Protein AF-A0A7R9W970-F1 (afdb_monomer)

pLDDT: mean 90.14, std 9.26, range [44.22, 98.38]

Nearest PDB structures (foldseek):
  8qfi-assembly1_A  TM=7.414E-01  e=1.682E-05  Oscillatoria acuminata PCC 6304
  5m27-assembly1_A  TM=8.465E-01  e=8.259E-04  Beggiatoa sp. PS
  5mbj-assembly1_B  TM=7.860E-01  e=1.062E-03  Beggiatoa sp. PS
  5mbd-assembly1_B  TM=7.296E-01  e=7.284E-04  Beggiatoa sp. PS
  5mbc-assembly1_A  TM=7.236E-01  e=9.364E-04  Beggiatoa sp. PS

Foldseek 3Di:
DPFDQCLPDPCLQVVLQLVVVVVLVVQLVCLQDPVQQCVQVDPVQCVVVHGDHDGAAWFDFDDDWDWDWDDDPVDTDTDTDDPRVVRSVVQRVVCVVVVHRYKYKPRSLSRHDPLVNVQKDFDDWDDDPPDPDIITMIHRQFDSVPFPSNVQDDDPVVVVVCSVVDDSCCCPPPPSNCSRCVVPDPVD

Organism: NCBI:txid2749911

InterPro domains:
  IPR001054 Adenylyl cyclase class-3/4/guanylyl cyclase [PF00211] (53-140)
  IPR029787 Nucleotide cyclase [G3DSA:3.30.70.1230] (23-149)
  IPR029787 Nucleotide cyclase [SSF55073] (52-141)

Radius of gyration: 18.58 Å; Cα contacts (8 Å, |Δi|>4): 251; chains: 1; bounding box: 45×42×52 Å

Sequence (188 aa):
KHDLSLAALPGISAFADRALIGILKTYAGIYRDQKLLRWKDDFRLGAGVGAFSVDMIFGMDAGWAVEGAVGSEYKIDATYLSPHVNMASRMMSASKQYGVNILLSQAVEELLSDPARSKLRHLDTVTVKGSSVKQRIFTYDARHKGVDFFLFERSDAQADLDSERYTPSIWNVDMDLKAMRQHVTEEF

Structure (mmCIF, N/CA/C/O backbone):
data_AF-A0A7R9W970-F1
#
_entry.id   AF-A0A7R9W970-F1
#
loop_
_atom_site.group_PDB
_atom_site.id
_atom_site.type_symbol
_atom_site.label_atom_id
_atom_site.label_alt_id
_atom_site.label_comp_id
_atom_site.label_asym_id
_atom_site.label_entity_id
_atom_site.label_seq_id
_atom_site.pdbx_PDB_ins_code
_atom_site.Cartn_x
_atom_site.Cartn_y
_atom_site.Cartn_z
_atom_site.occupancy
_atom_site.B_iso_or_equiv
_atom_site.auth_seq_id
_atom_site.auth_comp_id
_atom_site.auth_asym_id
_atom_site.auth_atom_id
_atom_site.pdbx_PDB_model_num
ATOM 1 N N . LYS A 1 1 ? -21.744 0.798 23.996 1.00 44.22 1 LYS A N 1
ATOM 2 C CA . LYS A 1 1 ? -20.463 0.920 23.261 1.00 44.22 1 LYS A CA 1
ATOM 3 C C . LYS A 1 1 ? -20.754 1.780 22.045 1.00 44.22 1 LYS A C 1
ATOM 5 O O . LYS A 1 1 ? -21.493 1.322 21.189 1.00 44.22 1 LYS A O 1
ATOM 10 N N . HIS A 1 2 ? -20.338 3.044 22.043 1.00 47.03 2 HIS A N 1
ATOM 11 C CA . HIS A 1 2 ? -20.472 3.884 20.856 1.00 47.03 2 HIS A CA 1
ATOM 12 C C . HIS A 1 2 ? -19.385 3.449 19.875 1.00 47.03 2 HIS A C 1
ATOM 14 O O . HIS A 1 2 ? -18.209 3.673 20.150 1.00 47.03 2 HIS A O 1
ATOM 20 N N . ASP A 1 3 ? -19.769 2.754 18.803 1.00 63.53 3 ASP A N 1
ATOM 21 C CA . ASP A 1 3 ? -18.868 2.511 17.677 1.00 63.53 3 ASP A CA 1
ATOM 22 C C . ASP A 1 3 ? -18.580 3.865 17.030 1.00 63.53 3 ASP A C 1
ATOM 24 O O . ASP A 1 3 ? -19.451 4.483 16.415 1.00 63.53 3 ASP A O 1
ATOM 28 N N . LEU A 1 4 ? -17.367 4.368 17.247 1.00 71.69 4 LEU A N 1
ATOM 29 C CA . LEU A 1 4 ? -16.884 5.557 16.569 1.00 71.69 4 LEU A CA 1
ATOM 30 C C . LEU A 1 4 ? -16.643 5.172 15.107 1.00 71.69 4 LEU A C 1
ATOM 32 O O . LEU A 1 4 ? -15.771 4.353 14.816 1.00 71.69 4 LEU A O 1
ATOM 36 N N . SER A 1 5 ? -17.424 5.739 14.189 1.00 85.06 5 SER A N 1
ATOM 37 C CA . SER A 1 5 ? -17.172 5.553 12.761 1.00 85.06 5 SER A CA 1
ATOM 38 C C . SER A 1 5 ? -15.862 6.244 12.393 1.00 85.06 5 SER A C 1
ATOM 40 O O . SER A 1 5 ? -15.748 7.463 12.527 1.00 85.06 5 SER A O 1
ATOM 42 N N . LEU A 1 6 ? -14.880 5.478 11.912 1.00 85.88 6 LEU A N 1
ATOM 43 C CA . LEU A 1 6 ? -13.604 6.025 11.443 1.00 85.88 6 LEU A CA 1
ATOM 44 C C . LEU A 1 6 ? -13.801 7.043 10.313 1.00 85.88 6 LEU A C 1
ATOM 46 O O . LEU A 1 6 ? -13.075 8.029 10.252 1.00 85.88 6 LEU A O 1
ATOM 50 N N . ALA A 1 7 ? -14.829 6.859 9.479 1.00 86.88 7 ALA A N 1
ATOM 51 C CA . ALA A 1 7 ? -15.166 7.779 8.394 1.00 86.88 7 ALA A CA 1
ATOM 52 C C . ALA A 1 7 ? -15.582 9.181 8.888 1.00 86.88 7 ALA A C 1
ATOM 54 O O . ALA A 1 7 ? -15.545 10.137 8.120 1.00 86.88 7 ALA A O 1
ATOM 55 N N . ALA A 1 8 ? -15.962 9.325 10.163 1.00 87.75 8 ALA A N 1
ATOM 56 C CA . ALA A 1 8 ? -16.307 10.618 10.753 1.00 87.75 8 ALA A CA 1
ATOM 57 C C . ALA A 1 8 ? -15.076 11.438 11.1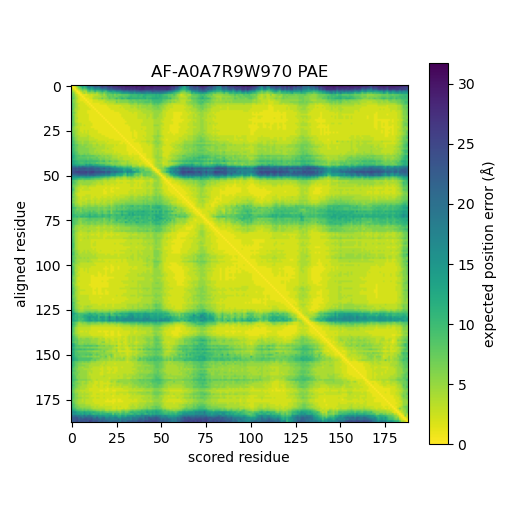85 1.00 87.75 8 ALA A C 1
ATOM 59 O O . ALA A 1 8 ? -15.220 12.606 11.549 1.00 87.75 8 ALA A O 1
ATOM 60 N N . LEU A 1 9 ? -13.875 10.849 11.176 1.00 90.00 9 LEU A N 1
ATOM 61 C CA . LEU A 1 9 ? -12.653 11.540 11.574 1.00 90.00 9 LEU A CA 1
ATOM 62 C C . LEU A 1 9 ? -12.244 12.572 10.502 1.00 90.00 9 LEU A C 1
ATOM 64 O O . LEU A 1 9 ? -12.069 12.211 9.335 1.00 90.00 9 LEU A O 1
ATOM 68 N N . PRO A 1 10 ? -12.050 13.855 10.863 1.00 92.00 10 PRO A N 1
ATOM 69 C CA . PRO A 1 10 ? -11.622 14.873 9.909 1.00 92.00 10 PRO A CA 1
ATOM 70 C C . PRO A 1 10 ? -10.297 14.503 9.233 1.00 92.00 10 PRO A C 1
ATOM 72 O O . PRO A 1 10 ? -9.319 14.178 9.900 1.00 92.00 10 PRO A O 1
ATOM 75 N N . GLY A 1 11 ? -10.261 14.569 7.901 1.00 92.62 11 GLY A N 1
ATOM 76 C CA . GLY A 1 11 ? -9.055 14.284 7.116 1.00 92.62 11 GLY A CA 1
ATOM 77 C C . GLY A 1 11 ? -8.709 12.799 6.958 1.00 92.62 11 GLY A C 1
ATOM 78 O O . GLY A 1 11 ? -7.671 12.494 6.371 1.00 92.62 11 GLY A O 1
ATOM 79 N N . ILE A 1 12 ? -9.563 11.875 7.420 1.00 94.69 12 ILE A N 1
ATOM 80 C CA . ILE A 1 12 ? -9.288 10.432 7.347 1.00 94.69 12 ILE A CA 1
ATOM 81 C C . ILE A 1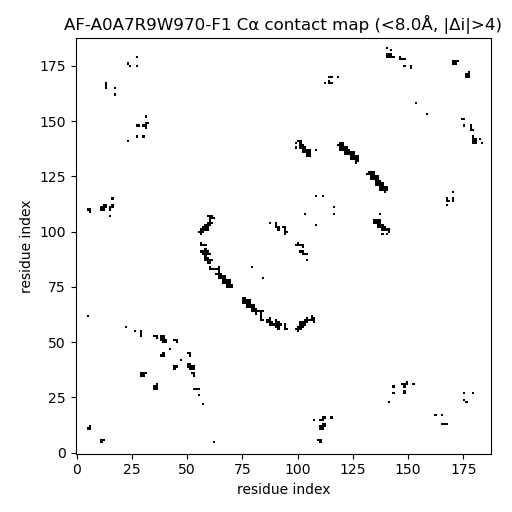 12 ? -9.096 9.928 5.918 1.00 94.69 12 ILE A C 1
ATOM 83 O O . ILE A 1 12 ? -8.225 9.098 5.684 1.00 94.69 12 ILE A O 1
ATOM 87 N N . SER A 1 13 ? -9.832 10.482 4.952 1.00 95.25 13 SER A N 1
ATOM 88 C CA . SER A 1 13 ? -9.690 10.102 3.547 1.00 95.25 13 SER A CA 1
ATOM 89 C C . SER A 1 13 ? -8.366 10.538 2.950 1.00 95.25 13 SER A C 1
ATOM 91 O O . SER A 1 13 ? -7.691 9.737 2.314 1.00 95.25 13 SER A O 1
ATOM 93 N N . ALA A 1 14 ? -7.916 11.758 3.244 1.00 95.00 14 ALA A N 1
ATOM 94 C CA . ALA A 1 14 ? -6.586 12.203 2.846 1.00 95.00 14 ALA A CA 1
ATOM 95 C C . ALA A 1 14 ? -5.483 11.340 3.486 1.00 95.00 14 ALA A C 1
ATOM 97 O O . ALA A 1 14 ? -4.488 11.034 2.834 1.00 95.00 14 ALA A O 1
ATOM 98 N N . PHE A 1 15 ? -5.660 10.921 4.742 1.00 95.44 15 PHE A N 1
ATOM 99 C CA . PHE A 1 15 ? -4.726 10.019 5.417 1.00 95.44 15 PHE A CA 1
ATOM 100 C C . PHE A 1 15 ? -4.701 8.621 4.777 1.00 95.44 15 PHE A C 1
ATOM 102 O O . PHE A 1 15 ? -3.624 8.116 4.457 1.00 95.44 15 PHE A O 1
ATOM 109 N N . ALA A 1 16 ? -5.870 8.020 4.539 1.00 96.69 16 ALA A N 1
ATOM 110 C CA . ALA A 1 16 ? -6.000 6.710 3.904 1.00 96.69 16 ALA A CA 1
ATOM 111 C C . ALA A 1 16 ? -5.431 6.712 2.476 1.00 96.69 16 ALA A C 1
ATOM 113 O O . ALA A 1 16 ? -4.689 5.801 2.104 1.00 96.69 16 ALA A O 1
ATOM 114 N N . ASP A 1 17 ? -5.704 7.768 1.706 1.00 97.12 17 ASP A N 1
ATOM 115 C CA . ASP A 1 17 ? -5.171 7.931 0.356 1.00 97.12 17 ASP A CA 1
ATOM 116 C C . ASP A 1 17 ? -3.642 8.001 0.371 1.00 97.12 17 ASP A C 1
ATOM 118 O O . ASP A 1 17 ? -2.991 7.288 -0.389 1.00 97.12 17 ASP A O 1
ATOM 122 N N . ARG A 1 18 ? -3.051 8.814 1.260 1.00 96.19 18 ARG A N 1
ATOM 123 C CA . ARG A 1 18 ? -1.589 8.908 1.413 1.00 96.19 18 ARG A CA 1
ATOM 124 C C . ARG A 1 18 ? -0.973 7.570 1.814 1.00 96.19 18 ARG A C 1
ATOM 126 O O . ARG A 1 18 ? 0.081 7.223 1.288 1.00 96.19 18 ARG A O 1
ATOM 133 N N . ALA A 1 19 ? -1.624 6.805 2.692 1.00 96.81 19 ALA A N 1
ATOM 134 C CA . ALA A 1 19 ? -1.153 5.479 3.089 1.00 96.81 19 ALA A CA 1
ATOM 135 C C . ALA A 1 19 ? -1.123 4.501 1.900 1.00 96.81 19 ALA A C 1
ATOM 137 O O . ALA A 1 19 ? -0.112 3.830 1.675 1.00 96.81 19 ALA A O 1
ATOM 138 N N . LEU A 1 20 ? -2.192 4.461 1.096 1.00 97.69 20 LEU A N 1
ATOM 139 C CA . LEU A 1 20 ? -2.238 3.631 -0.109 1.00 97.69 20 LEU A CA 1
ATOM 140 C C . LEU A 1 20 ? -1.237 4.113 -1.171 1.00 97.69 20 LEU A C 1
ATOM 142 O O . LEU A 1 20 ? -0.530 3.300 -1.762 1.00 97.69 20 LEU A O 1
ATOM 146 N N . ILE A 1 21 ? -1.120 5.424 -1.388 1.00 96.81 21 ILE A N 1
ATOM 147 C CA . ILE A 1 21 ? -0.125 6.000 -2.303 1.00 96.81 21 ILE A CA 1
ATOM 148 C C . ILE A 1 21 ? 1.288 5.640 -1.852 1.00 96.81 21 ILE A C 1
ATOM 150 O O . ILE A 1 21 ? 2.097 5.268 -2.694 1.00 96.81 21 ILE A O 1
ATOM 154 N N . GLY A 1 22 ? 1.584 5.683 -0.552 1.00 96.00 22 GLY A N 1
ATOM 155 C CA . GLY A 1 22 ? 2.865 5.242 -0.003 1.00 96.00 22 GLY A CA 1
ATOM 156 C C . GLY A 1 22 ? 3.204 3.817 -0.439 1.00 96.00 22 GLY A C 1
ATOM 157 O O . GLY A 1 22 ? 4.259 3.597 -1.026 1.00 96.00 22 GLY A O 1
ATOM 158 N N . ILE A 1 23 ? 2.266 2.879 -0.273 1.00 97.06 23 ILE A N 1
ATOM 159 C CA . ILE A 1 23 ? 2.416 1.488 -0.734 1.00 97.06 23 ILE A CA 1
ATOM 160 C C . ILE A 1 23 ? 2.640 1.408 -2.250 1.00 97.06 23 ILE A C 1
ATOM 162 O O . ILE A 1 23 ? 3.541 0.704 -2.704 1.00 97.06 23 ILE A O 1
ATOM 166 N N . LEU A 1 24 ? 1.863 2.149 -3.041 1.00 96.50 24 LEU A N 1
ATOM 167 C CA . LEU A 1 24 ? 1.988 2.168 -4.502 1.00 96.50 24 LEU A CA 1
ATOM 168 C C . LEU A 1 24 ? 3.339 2.733 -4.960 1.00 96.50 24 LEU A C 1
ATOM 170 O O . LEU A 1 24 ? 3.947 2.230 -5.905 1.00 96.50 24 LEU A O 1
ATOM 174 N N . LYS A 1 25 ? 3.845 3.751 -4.263 1.00 95.31 25 LYS A N 1
ATOM 175 C CA . LYS A 1 25 ? 5.166 4.331 -4.511 1.00 95.31 25 LYS A CA 1
ATOM 176 C C . LYS A 1 25 ? 6.290 3.404 -4.071 1.00 95.31 25 LYS A C 1
ATOM 178 O O . LYS A 1 25 ? 7.282 3.313 -4.787 1.00 95.31 25 LYS A O 1
ATOM 183 N N . THR A 1 26 ? 6.132 2.672 -2.968 1.00 95.38 26 THR A N 1
ATOM 184 C CA . THR A 1 26 ? 7.067 1.607 -2.580 1.00 95.38 26 THR A CA 1
ATOM 185 C C . THR A 1 26 ? 7.102 0.505 -3.635 1.00 95.38 26 THR A C 1
ATOM 187 O O . THR A 1 26 ? 8.189 0.109 -4.047 1.00 95.38 26 THR A O 1
ATOM 190 N N . TYR A 1 27 ? 5.942 0.062 -4.130 1.00 95.81 27 TYR A N 1
ATOM 191 C CA . TYR A 1 27 ? 5.864 -0.916 -5.215 1.00 95.81 27 TYR A CA 1
ATOM 192 C C . TYR A 1 27 ? 6.623 -0.435 -6.459 1.00 95.81 27 TYR A C 1
ATOM 194 O O . TYR A 1 27 ? 7.513 -1.134 -6.936 1.00 95.81 27 TYR A O 1
ATOM 202 N N . ALA A 1 28 ? 6.356 0.787 -6.935 1.00 95.19 28 ALA A N 1
ATOM 203 C CA . ALA A 1 28 ? 7.098 1.375 -8.053 1.00 95.19 28 ALA A CA 1
ATOM 204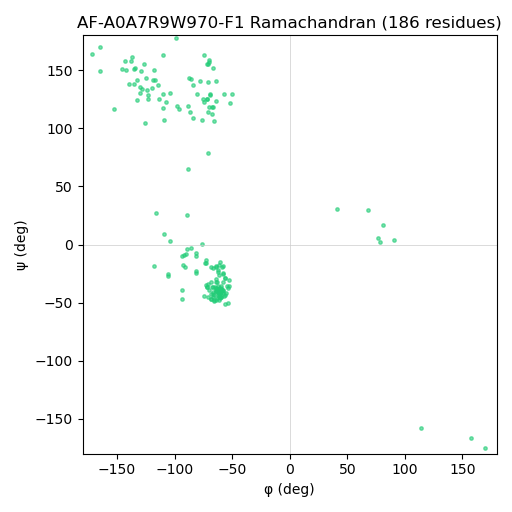 C C . ALA A 1 28 ? 8.610 1.483 -7.762 1.00 95.19 28 ALA A C 1
ATOM 206 O O . ALA A 1 28 ? 9.431 1.209 -8.635 1.00 95.19 28 ALA A O 1
ATOM 207 N N . GLY A 1 29 ? 8.983 1.831 -6.526 1.00 94.38 29 GLY A N 1
ATOM 208 C CA . GLY A 1 29 ? 10.370 1.959 -6.078 1.00 94.38 29 GLY A CA 1
ATOM 209 C C . GLY A 1 29 ? 11.176 0.664 -6.196 1.00 94.38 29 GLY A C 1
ATOM 210 O O . GLY A 1 29 ? 12.299 0.697 -6.693 1.00 94.38 29 GLY A O 1
ATOM 211 N N . ILE A 1 30 ? 10.591 -0.485 -5.839 1.00 93.69 30 ILE A N 1
ATOM 212 C CA . ILE A 1 30 ? 11.252 -1.803 -5.959 1.00 93.69 30 ILE A CA 1
ATOM 213 C C . ILE A 1 30 ? 11.641 -2.099 -7.410 1.00 93.69 30 ILE A C 1
ATOM 215 O O . ILE A 1 30 ? 12.714 -2.640 -7.670 1.00 93.69 30 ILE A O 1
ATOM 219 N N . TYR A 1 31 ? 10.780 -1.718 -8.355 1.00 93.00 31 TYR A N 1
ATOM 220 C CA . TYR A 1 31 ? 10.998 -1.921 -9.788 1.00 93.00 31 TYR A CA 1
ATOM 221 C C . TYR A 1 31 ? 11.753 -0.773 -10.470 1.00 93.00 31 TYR A C 1
ATOM 223 O O . TYR A 1 31 ? 12.068 -0.870 -11.655 1.00 93.00 31 TYR A O 1
ATOM 231 N N . ARG A 1 32 ? 12.055 0.302 -9.737 1.00 93.19 32 ARG A N 1
ATOM 232 C CA . ARG A 1 32 ? 12.910 1.409 -10.178 1.00 93.19 32 ARG A CA 1
ATOM 233 C C . ARG A 1 32 ? 14.364 1.200 -9.759 1.00 93.19 32 ARG A C 1
ATOM 235 O O . ARG A 1 32 ? 15.271 1.525 -10.524 1.00 93.19 32 ARG A O 1
ATOM 242 N N . ASP A 1 33 ? 14.584 0.676 -8.555 1.00 92.38 33 ASP A N 1
ATOM 243 C CA . ASP A 1 33 ? 15.905 0.577 -7.940 1.00 92.38 33 ASP A CA 1
ATOM 244 C C . ASP A 1 33 ? 16.815 -0.418 -8.683 1.00 92.38 33 ASP A C 1
ATOM 246 O O . ASP A 1 33 ? 16.633 -1.638 -8.662 1.00 92.38 33 ASP A O 1
ATOM 250 N N . GLN A 1 34 ? 17.859 0.114 -9.321 1.00 90.44 34 GLN A N 1
ATOM 251 C CA . GLN A 1 34 ? 18.813 -0.673 -10.103 1.00 90.44 34 GLN A CA 1
ATOM 252 C C . GLN A 1 34 ? 19.604 -1.679 -9.261 1.00 90.44 34 GLN A C 1
ATOM 254 O O . GLN A 1 34 ? 20.012 -2.722 -9.771 1.00 90.44 34 GLN A O 1
ATOM 259 N N . LYS A 1 35 ? 19.848 -1.391 -7.981 1.00 91.06 35 LYS A N 1
ATOM 260 C CA . LYS A 1 35 ? 20.561 -2.299 -7.084 1.00 91.06 35 LYS A CA 1
ATOM 261 C C . LYS A 1 35 ? 19.686 -3.503 -6.749 1.00 91.06 35 LYS A C 1
ATOM 263 O O . LYS A 1 35 ? 20.185 -4.622 -6.845 1.00 91.06 35 LYS A O 1
ATOM 268 N N . LEU A 1 36 ? 18.406 -3.288 -6.432 1.00 91.56 36 LEU A N 1
ATOM 269 C CA . LEU A 1 36 ? 17.441 -4.374 -6.218 1.00 91.56 36 LEU A CA 1
ATOM 270 C C . LEU A 1 36 ? 17.253 -5.208 -7.486 1.00 91.56 36 LEU A C 1
ATOM 272 O O . LEU A 1 36 ? 17.291 -6.436 -7.430 1.00 91.56 36 LEU A O 1
ATOM 276 N N . LEU A 1 37 ? 17.130 -4.561 -8.647 1.00 89.06 37 LEU A N 1
ATOM 277 C CA . LEU A 1 37 ? 16.970 -5.266 -9.919 1.00 89.06 37 LEU A CA 1
ATOM 278 C C . LEU A 1 37 ? 18.186 -6.128 -10.285 1.00 89.06 37 LEU A C 1
ATOM 280 O O . LEU A 1 37 ? 18.008 -7.183 -10.889 1.00 89.06 37 LEU A O 1
ATOM 284 N N . ARG A 1 38 ? 19.404 -5.718 -9.905 1.00 89.75 38 ARG A N 1
ATOM 285 C CA . ARG A 1 38 ? 20.644 -6.487 -10.123 1.00 89.75 38 ARG A CA 1
ATOM 286 C C . ARG A 1 38 ? 20.782 -7.701 -9.210 1.00 89.75 38 ARG A C 1
ATOM 288 O O . ARG A 1 38 ? 21.583 -8.580 -9.505 1.00 89.75 38 ARG A O 1
ATOM 295 N N . TRP A 1 39 ? 20.013 -7.800 -8.124 1.00 89.88 39 TRP A N 1
ATOM 296 C CA . TRP A 1 39 ? 20.060 -8.979 -7.247 1.00 89.88 39 TRP A CA 1
ATOM 297 C C . TRP A 1 39 ? 19.640 -10.264 -7.956 1.00 89.88 39 TRP A C 1
ATOM 299 O O . TRP A 1 39 ? 20.081 -11.341 -7.569 1.00 89.88 39 TRP A O 1
ATOM 309 N N . LYS A 1 40 ? 18.852 -10.164 -9.031 1.00 87.19 40 LYS A N 1
ATOM 310 C CA . LYS A 1 40 ? 18.519 -11.320 -9.873 1.00 87.19 40 LYS A CA 1
ATOM 311 C C . LYS A 1 40 ? 19.740 -11.972 -10.528 1.00 87.19 40 LYS A C 1
ATOM 313 O O . LYS A 1 40 ? 19.689 -13.156 -10.847 1.00 87.19 40 LYS A O 1
ATOM 318 N N . ASP A 1 41 ? 20.807 -11.195 -10.727 1.00 86.62 41 ASP A N 1
ATOM 319 C CA . ASP A 1 41 ? 22.041 -11.622 -11.385 1.00 86.62 41 ASP A CA 1
ATOM 320 C C . ASP A 1 41 ? 23.059 -12.191 -10.371 1.00 86.62 41 ASP A C 1
ATOM 322 O O . ASP A 1 41 ? 24.086 -12.748 -10.765 1.00 86.62 41 ASP A O 1
ATOM 326 N N . ASP A 1 42 ? 22.793 -12.082 -9.060 1.00 87.62 42 ASP A N 1
ATOM 327 C CA . ASP A 1 42 ? 23.652 -12.644 -8.015 1.00 87.62 42 ASP A CA 1
ATOM 328 C C . ASP A 1 42 ? 23.335 -14.130 -7.777 1.00 87.62 42 ASP A C 1
ATOM 330 O O . ASP A 1 42 ? 22.320 -14.504 -7.180 1.00 87.62 42 ASP A O 1
ATOM 334 N N . PHE A 1 43 ? 24.259 -14.998 -8.196 1.00 85.31 43 PHE A N 1
ATOM 335 C CA . PHE A 1 43 ? 24.137 -16.451 -8.051 1.00 85.31 43 PHE A CA 1
ATOM 336 C C . PHE A 1 43 ? 23.972 -16.917 -6.594 1.00 85.31 43 PHE A C 1
ATOM 338 O O . PHE A 1 43 ? 23.414 -17.991 -6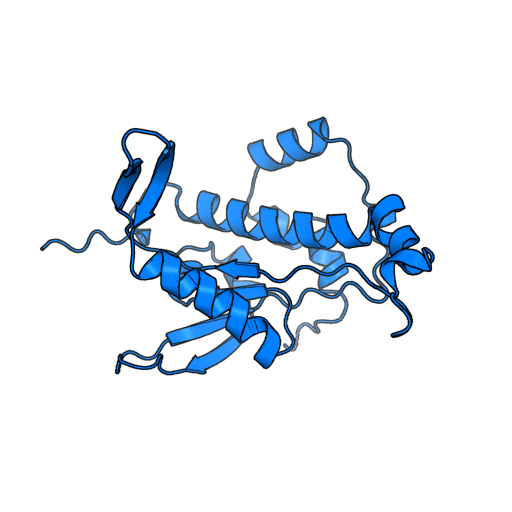.357 1.00 85.31 43 PHE A O 1
ATOM 345 N N . ARG A 1 44 ? 24.442 -16.135 -5.610 1.00 86.81 44 ARG A N 1
ATOM 346 C CA . ARG A 1 44 ? 24.331 -16.472 -4.182 1.00 86.81 44 ARG A CA 1
ATOM 347 C C . ARG A 1 44 ? 22.883 -16.422 -3.706 1.00 86.81 44 ARG A C 1
ATOM 349 O O . ARG A 1 44 ? 22.509 -17.203 -2.837 1.00 86.81 44 ARG A O 1
ATOM 356 N N . LEU A 1 45 ? 22.075 -15.535 -4.287 1.00 85.62 45 LEU A N 1
ATOM 357 C CA . LEU A 1 45 ? 20.658 -15.370 -3.949 1.00 85.62 45 LEU A CA 1
ATOM 358 C C . LEU A 1 45 ? 19.772 -16.409 -4.642 1.00 85.62 45 LEU A C 1
ATOM 360 O O . LEU A 1 45 ? 18.712 -16.757 -4.130 1.00 85.62 45 LEU A O 1
ATOM 364 N N . GLY A 1 46 ? 20.227 -16.947 -5.774 1.00 75.69 46 GLY A N 1
ATOM 365 C CA . GLY A 1 46 ? 19.518 -17.997 -6.502 1.00 75.69 46 GLY A CA 1
ATOM 366 C C . GLY A 1 46 ? 19.565 -19.374 -5.834 1.00 75.69 46 GLY A C 1
ATOM 367 O O . GLY A 1 46 ? 18.788 -20.233 -6.230 1.00 75.69 46 GLY A O 1
ATOM 368 N N . ALA A 1 47 ? 20.464 -19.614 -4.866 1.00 68.44 47 ALA A N 1
ATOM 369 C CA . ALA A 1 47 ? 20.589 -20.849 -4.068 1.00 68.44 47 ALA A CA 1
ATOM 370 C C . ALA A 1 47 ? 20.404 -22.184 -4.844 1.00 68.44 47 ALA A C 1
ATOM 372 O O . ALA A 1 47 ? 19.917 -23.169 -4.293 1.00 68.44 47 ALA A O 1
ATOM 373 N N . GLY A 1 48 ? 20.766 -22.228 -6.133 1.00 68.00 48 GLY A N 1
ATOM 374 C CA . GLY A 1 48 ? 20.584 -23.396 -7.008 1.00 68.00 48 GLY A CA 1
ATOM 375 C C . GLY A 1 48 ? 19.166 -23.630 -7.562 1.00 68.00 48 GLY A C 1
ATOM 376 O O . GLY A 1 48 ? 18.973 -24.603 -8.283 1.00 68.00 48 GLY A O 1
ATOM 377 N N . VAL A 1 49 ? 18.188 -22.762 -7.276 1.00 65.88 49 VAL A N 1
ATOM 378 C CA . VAL A 1 49 ? 16.771 -22.882 -7.695 1.00 65.88 49 VAL A CA 1
ATOM 379 C C . VAL A 1 49 ? 16.362 -21.964 -8.857 1.00 65.88 49 VAL A C 1
ATOM 381 O O . VAL A 1 49 ? 15.214 -22.007 -9.296 1.00 65.88 49 VAL A O 1
ATOM 384 N N . GLY A 1 50 ? 17.296 -21.194 -9.421 1.00 66.38 50 GLY A N 1
ATOM 385 C CA . GLY A 1 50 ? 17.089 -20.413 -10.647 1.00 66.38 50 GLY A CA 1
ATOM 386 C C . GLY A 1 50 ? 17.146 -18.900 -10.436 1.00 66.38 50 GLY A C 1
ATOM 387 O O . GLY A 1 50 ? 17.766 -18.420 -9.489 1.00 66.38 50 GLY A O 1
ATOM 388 N N . ALA A 1 51 ? 16.541 -18.150 -11.363 1.00 70.94 51 ALA A N 1
ATOM 389 C CA . ALA A 1 51 ? 16.535 -16.689 -11.335 1.00 70.94 51 ALA A CA 1
ATOM 390 C C . ALA A 1 51 ? 15.785 -16.168 -10.097 1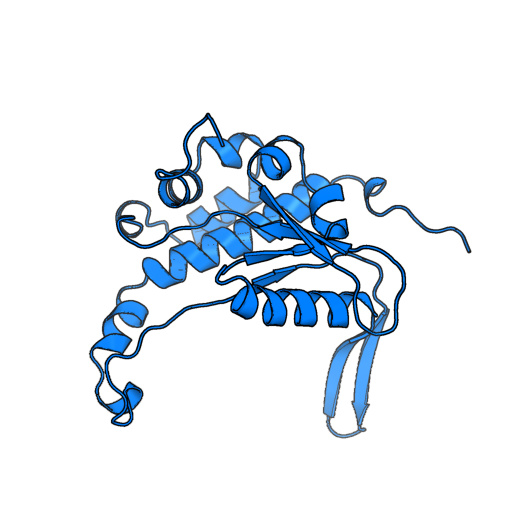.00 70.94 51 ALA A C 1
ATOM 392 O O . ALA A 1 51 ? 14.617 -16.493 -9.886 1.00 70.94 51 ALA A O 1
ATOM 393 N N . PHE A 1 52 ? 16.464 -15.352 -9.292 1.00 82.50 52 PHE A N 1
ATOM 394 C CA . PHE A 1 52 ? 15.888 -14.677 -8.132 1.00 82.50 52 PHE A CA 1
ATOM 395 C C . PHE A 1 52 ? 15.229 -13.365 -8.570 1.00 82.50 52 PHE A C 1
ATOM 397 O O . PHE A 1 52 ? 15.750 -12.666 -9.429 1.00 82.50 52 PHE A O 1
ATOM 404 N N . SER A 1 53 ? 14.098 -12.988 -7.986 1.00 85.50 53 SER A N 1
ATOM 405 C CA . SER A 1 53 ? 13.519 -11.658 -8.191 1.00 85.50 53 SER A CA 1
ATOM 406 C C . SER A 1 53 ? 12.964 -11.132 -6.883 1.00 85.50 53 SER A C 1
ATOM 408 O O . SER A 1 53 ? 12.306 -11.869 -6.150 1.00 85.50 53 SER A O 1
ATOM 410 N N . VAL A 1 54 ? 13.205 -9.853 -6.616 1.00 89.69 54 VAL A N 1
ATOM 411 C CA . VAL A 1 54 ? 12.608 -9.158 -5.478 1.00 89.69 54 VAL A CA 1
ATOM 412 C C . VAL A 1 54 ? 11.196 -8.740 -5.856 1.00 89.69 54 VAL A C 1
ATOM 414 O O . VAL A 1 54 ? 10.992 -8.123 -6.898 1.00 89.69 54 VAL A O 1
ATOM 417 N N . ASP A 1 55 ? 10.241 -9.065 -4.996 1.00 90.50 55 ASP A N 1
ATOM 418 C CA . ASP A 1 55 ? 8.872 -8.576 -5.088 1.00 90.50 55 ASP A CA 1
ATOM 419 C C . ASP A 1 55 ? 8.333 -8.319 -3.677 1.00 90.50 55 ASP A C 1
ATOM 421 O O . ASP A 1 55 ? 8.840 -8.875 -2.695 1.00 90.50 55 ASP A O 1
ATOM 425 N N . MET A 1 56 ? 7.313 -7.473 -3.569 1.00 93.56 56 MET A N 1
ATOM 426 C CA . MET A 1 56 ? 6.631 -7.191 -2.313 1.00 93.56 56 MET A CA 1
ATOM 427 C C . MET A 1 56 ? 5.126 -7.335 -2.450 1.00 93.56 56 MET A C 1
ATOM 429 O O . MET A 1 56 ? 4.519 -7.101 -3.496 1.00 93.56 56 MET A O 1
ATOM 433 N N . ILE A 1 57 ? 4.538 -7.726 -1.329 1.00 95.94 57 ILE A N 1
ATOM 434 C CA . ILE A 1 57 ? 3.124 -7.994 -1.193 1.00 95.94 57 ILE A CA 1
ATOM 435 C C . ILE A 1 57 ? 2.600 -7.195 -0.001 1.00 95.94 57 ILE A C 1
ATOM 437 O O . ILE A 1 57 ? 3.197 -7.202 1.076 1.00 95.94 57 ILE A O 1
ATOM 441 N N . PHE A 1 58 ? 1.464 -6.534 -0.193 1.00 97.56 58 PHE A N 1
ATOM 442 C CA . PHE A 1 58 ? 0.863 -5.608 0.751 1.00 97.56 58 PHE A CA 1
ATOM 443 C C . PHE A 1 58 ? -0.564 -6.035 1.086 1.00 97.56 58 PHE A C 1
ATOM 445 O O . PHE A 1 58 ? -1.378 -6.326 0.208 1.00 97.56 58 PHE A O 1
ATOM 452 N N . GLY A 1 59 ? -0.868 -6.045 2.381 1.00 97.69 59 GLY A N 1
ATOM 453 C CA . GLY A 1 59 ? -2.209 -6.246 2.913 1.00 97.69 59 GLY A CA 1
ATOM 454 C C . GLY A 1 59 ? -2.598 -5.066 3.782 1.00 97.69 59 GLY A C 1
ATOM 455 O O . GLY A 1 59 ? -1.844 -4.705 4.684 1.00 97.69 59 GLY A O 1
ATOM 456 N N . MET A 1 60 ? -3.760 -4.478 3.521 1.00 98.00 60 MET A N 1
ATOM 457 C CA . MET A 1 60 ? -4.257 -3.328 4.270 1.00 98.00 60 MET A CA 1
ATOM 458 C C . MET A 1 60 ? -5.589 -3.651 4.941 1.00 98.00 60 MET A C 1
ATOM 460 O O . MET A 1 60 ? -6.496 -4.198 4.314 1.00 98.00 60 MET A O 1
ATOM 464 N N . ASP A 1 61 ? -5.705 -3.264 6.208 1.00 96.69 61 ASP A N 1
ATOM 465 C CA . ASP A 1 61 ? -6.960 -3.227 6.954 1.00 96.69 61 ASP A CA 1
ATOM 466 C C . ASP A 1 61 ? -7.019 -1.944 7.790 1.00 96.69 61 ASP A C 1
ATOM 468 O O . ASP A 1 61 ? -5.981 -1.346 8.082 1.00 96.69 61 ASP A O 1
ATOM 472 N N . ALA A 1 62 ? -8.224 -1.525 8.170 1.00 95.44 62 ALA A N 1
ATOM 473 C CA . ALA A 1 62 ? -8.440 -0.364 9.019 1.00 95.44 62 ALA A CA 1
ATOM 474 C C . ALA A 1 62 ? -9.424 -0.692 10.141 1.00 95.44 62 ALA A C 1
ATOM 476 O O . ALA A 1 62 ? -10.419 -1.389 9.943 1.00 95.44 62 ALA A O 1
ATOM 477 N N . GLY A 1 63 ? -9.150 -0.155 11.326 1.00 92.88 63 GLY A N 1
ATOM 478 C CA . GLY A 1 63 ? -9.990 -0.339 12.496 1.00 92.88 63 GLY A CA 1
ATOM 479 C C . GLY A 1 63 ? -9.324 0.157 13.769 1.00 92.88 63 GLY A C 1
ATOM 480 O O . GLY A 1 63 ? -8.241 0.741 13.738 1.00 92.88 63 GLY A O 1
ATOM 481 N N . TRP A 1 64 ? -9.977 -0.071 14.906 1.00 91.38 64 TRP A N 1
ATOM 482 C CA . TRP A 1 64 ? -9.414 0.293 16.204 1.00 91.38 64 TRP A CA 1
ATOM 483 C C . TRP A 1 64 ? -8.176 -0.553 16.512 1.00 91.38 64 TRP A C 1
ATOM 485 O O . TRP A 1 64 ? -8.087 -1.710 16.103 1.00 91.38 64 TRP A O 1
ATOM 495 N N . ALA A 1 65 ? -7.251 -0.015 17.296 1.00 92.44 65 ALA A N 1
ATOM 496 C CA . ALA A 1 65 ? -6.187 -0.791 17.914 1.00 92.44 65 ALA A CA 1
ATOM 497 C C . ALA A 1 65 ? -5.857 -0.225 19.291 1.00 92.44 65 ALA A C 1
ATOM 499 O O . ALA A 1 65 ? -6.035 0.967 19.536 1.00 92.44 65 ALA A O 1
ATOM 500 N N . VAL A 1 66 ? -5.400 -1.093 20.192 1.00 92.12 66 VAL A N 1
ATOM 501 C CA . VAL A 1 66 ? -4.805 -0.668 21.459 1.00 92.12 66 VAL A CA 1
ATOM 502 C C . VAL A 1 66 ? -3.298 -0.645 21.268 1.00 92.12 66 VAL A C 1
ATOM 504 O O . VAL A 1 66 ? -2.696 -1.682 20.996 1.00 92.12 66 VAL A O 1
ATOM 507 N N . GLU A 1 67 ? -2.711 0.538 21.387 1.00 94.19 67 GLU A N 1
ATOM 508 C CA . GLU A 1 67 ? -1.265 0.731 21.430 1.00 94.19 67 GLU A CA 1
ATOM 509 C C . GLU A 1 67 ? -0.756 0.527 22.859 1.00 94.19 67 GLU A C 1
ATOM 511 O O . GLU A 1 67 ? -1.372 0.995 23.820 1.00 94.19 67 GLU A O 1
ATOM 516 N N . GLY A 1 68 ? 0.367 -0.166 23.015 1.00 93.12 68 GLY A N 1
ATOM 517 C CA . GLY A 1 68 ? 0.979 -0.344 24.324 1.00 93.12 68 GLY A CA 1
ATOM 518 C C . GLY A 1 68 ? 2.355 -0.989 24.275 1.00 93.12 68 GLY A C 1
ATOM 519 O O . GLY A 1 68 ? 2.750 -1.602 23.285 1.00 93.12 68 GLY A O 1
ATOM 520 N N . ALA A 1 69 ? 3.080 -0.860 25.381 1.00 92.81 69 ALA A N 1
ATOM 521 C CA . ALA A 1 69 ? 4.327 -1.571 25.611 1.00 92.81 69 ALA A CA 1
ATOM 522 C C . ALA A 1 69 ? 4.031 -3.042 25.940 1.00 92.81 69 ALA A C 1
ATOM 524 O O . ALA A 1 69 ? 3.305 -3.333 26.891 1.00 92.81 69 ALA A O 1
ATOM 525 N N . VAL A 1 70 ? 4.592 -3.969 25.165 1.00 92.00 70 VAL A N 1
ATOM 526 C CA . VAL A 1 70 ? 4.443 -5.413 25.381 1.00 92.00 70 VAL A CA 1
ATOM 527 C C . VAL A 1 70 ? 5.813 -6.067 25.365 1.00 92.00 70 VAL A C 1
ATOM 529 O O . VAL A 1 70 ? 6.646 -5.787 24.505 1.00 92.00 70 VAL A O 1
ATOM 532 N N . GLY A 1 71 ? 6.048 -6.960 26.321 1.00 91.31 71 GLY A N 1
ATOM 533 C CA . GLY A 1 71 ? 7.314 -7.663 26.429 1.00 91.31 71 GLY A CA 1
ATOM 534 C C . GLY A 1 71 ? 7.584 -8.185 27.832 1.00 91.31 71 GLY A C 1
ATOM 535 O O . GLY A 1 71 ? 6.688 -8.240 28.674 1.00 91.31 71 GLY A O 1
ATOM 536 N N . SER A 1 72 ? 8.827 -8.592 28.062 1.00 93.25 72 SER A N 1
ATOM 537 C CA . SER A 1 72 ? 9.337 -8.971 29.380 1.00 93.25 72 SER A CA 1
ATOM 538 C C . SER A 1 72 ? 10.121 -7.816 30.002 1.00 93.25 72 SER A C 1
ATOM 540 O O . SER A 1 72 ? 10.354 -6.795 29.361 1.00 93.25 72 SER A O 1
ATOM 542 N N . GLU A 1 73 ? 10.600 -7.999 31.232 1.00 92.25 73 GLU A N 1
ATOM 543 C CA . GLU A 1 73 ? 11.498 -7.038 31.888 1.00 92.25 73 GLU A CA 1
ATOM 544 C C . GLU A 1 73 ? 12.771 -6.747 31.067 1.00 92.25 73 GLU A C 1
ATOM 546 O O . GLU A 1 73 ? 13.305 -5.644 31.114 1.00 92.25 73 GLU A O 1
ATOM 551 N N . TYR A 1 74 ? 13.234 -7.711 30.266 1.00 93.44 74 TYR A N 1
ATOM 552 C CA . TYR A 1 74 ? 14.473 -7.595 29.493 1.00 93.44 74 TYR A CA 1
ATOM 553 C C . TYR A 1 74 ? 14.279 -7.069 28.069 1.00 93.44 74 TYR A C 1
ATOM 555 O O . TYR A 1 74 ? 15.250 -6.669 27.428 1.00 93.44 74 TYR A O 1
ATOM 563 N N . LYS A 1 75 ? 13.053 -7.114 27.538 1.00 90.75 75 LYS A N 1
ATOM 564 C CA . LYS A 1 75 ? 12.758 -6.650 26.181 1.00 90.75 75 LYS A CA 1
ATOM 565 C C . LYS A 1 75 ? 11.314 -6.195 26.087 1.00 90.75 75 LYS A C 1
ATOM 567 O O . LYS A 1 75 ? 10.410 -7.019 26.210 1.00 90.75 75 LYS A O 1
ATOM 572 N N . ILE A 1 76 ? 11.136 -4.907 25.816 1.00 91.69 76 ILE A N 1
ATOM 573 C CA . ILE A 1 76 ? 9.844 -4.238 25.688 1.00 91.69 76 ILE A CA 1
ATOM 574 C C . ILE A 1 76 ? 9.782 -3.593 24.307 1.00 91.69 76 ILE A C 1
ATOM 576 O O . ILE A 1 76 ? 10.651 -2.791 23.970 1.00 91.69 76 ILE A O 1
ATOM 580 N N . ASP A 1 77 ? 8.744 -3.923 23.542 1.00 94.00 77 ASP A N 1
ATOM 581 C CA . ASP A 1 77 ? 8.466 -3.337 22.234 1.00 94.00 77 ASP A CA 1
ATOM 582 C C . ASP A 1 77 ? 7.119 -2.594 22.280 1.00 94.00 77 ASP A C 1
ATOM 584 O O . ASP A 1 77 ? 6.156 -3.049 22.907 1.00 94.00 77 ASP A O 1
ATOM 588 N N . ALA A 1 78 ? 7.034 -1.440 21.614 1.00 93.19 78 ALA A N 1
ATOM 589 C CA . ALA A 1 78 ? 5.751 -0.788 21.366 1.00 93.19 78 ALA A CA 1
ATOM 590 C C . ALA A 1 78 ? 4.987 -1.592 20.306 1.00 93.19 78 ALA A C 1
ATOM 592 O O . ALA A 1 78 ? 5.514 -1.866 19.227 1.00 93.19 78 ALA A O 1
ATOM 593 N N . THR A 1 79 ? 3.758 -1.999 20.616 1.00 92.88 79 THR A N 1
ATOM 594 C CA . THR A 1 79 ? 2.944 -2.837 19.733 1.00 92.88 79 THR A CA 1
ATOM 595 C C . THR A 1 79 ? 1.497 -2.371 19.678 1.00 92.88 79 THR A C 1
ATOM 597 O O . THR A 1 79 ? 1.006 -1.674 20.566 1.00 92.88 79 THR A O 1
ATOM 600 N N . TYR A 1 80 ? 0.804 -2.822 18.636 1.00 92.75 80 TYR A N 1
ATOM 601 C CA . TYR A 1 80 ? -0.621 -2.610 18.433 1.00 92.75 80 TYR A CA 1
ATOM 602 C C . TYR A 1 80 ? -1.349 -3.950 18.528 1.00 92.75 80 TYR A C 1
ATOM 604 O O . TYR A 1 80 ? -1.043 -4.898 17.803 1.00 92.75 80 TYR A O 1
ATOM 612 N N . LEU A 1 81 ? -2.349 -4.029 19.403 1.00 91.94 81 LEU A N 1
ATOM 613 C CA . LEU A 1 81 ? -3.186 -5.212 19.584 1.00 91.94 81 LEU A CA 1
ATOM 614 C C . LEU A 1 81 ? -4.590 -4.938 19.054 1.00 91.94 81 LEU A C 1
ATOM 616 O O . LEU A 1 81 ? -5.303 -4.062 19.547 1.00 91.94 81 LEU A O 1
ATOM 620 N N . SER A 1 82 ? -4.985 -5.696 18.029 1.00 92.75 82 SER A N 1
ATOM 621 C CA . SER A 1 82 ? -6.305 -5.587 17.413 1.00 92.75 82 SER A CA 1
ATOM 622 C C . SER A 1 82 ? -6.644 -6.792 16.529 1.00 92.75 82 SER A C 1
ATOM 624 O O . SER A 1 82 ? -5.754 -7.326 15.858 1.00 92.75 82 SER A O 1
ATOM 626 N N . PRO A 1 83 ? -7.931 -7.177 16.412 1.00 91.25 83 PRO A N 1
ATOM 627 C CA . PRO A 1 83 ? -8.401 -8.021 15.315 1.00 91.25 83 PRO A CA 1
ATOM 628 C C . PRO A 1 83 ? -8.027 -7.474 13.926 1.00 91.25 83 PRO A C 1
ATOM 630 O O . PRO A 1 83 ? -7.779 -8.263 13.017 1.00 91.25 83 PRO A O 1
ATOM 633 N N . HIS A 1 84 ? -7.927 -6.150 13.778 1.00 93.38 84 HIS A N 1
ATOM 634 C CA . HIS A 1 84 ? -7.591 -5.472 12.524 1.00 93.38 84 HIS A CA 1
ATOM 635 C C . HIS A 1 84 ? -6.124 -5.666 12.110 1.00 93.38 84 HIS A C 1
ATOM 637 O O . HIS A 1 84 ? -5.827 -5.875 10.936 1.00 93.38 84 HIS A O 1
ATOM 643 N N . VAL A 1 85 ? -5.198 -5.749 13.076 1.00 93.50 85 VAL A N 1
ATOM 644 C CA . VAL A 1 85 ? -3.788 -6.108 12.807 1.00 93.50 85 VAL A CA 1
ATOM 645 C C . VAL A 1 85 ? -3.698 -7.526 12.233 1.00 93.50 85 VAL A C 1
ATOM 647 O O . VAL A 1 85 ? -2.999 -7.780 11.249 1.00 93.50 85 VAL A O 1
ATOM 650 N N . ASN A 1 86 ? -4.480 -8.455 12.789 1.00 92.50 86 ASN A N 1
ATOM 651 C CA . ASN A 1 86 ? -4.571 -9.814 12.259 1.00 92.50 86 ASN A CA 1
ATOM 652 C C . ASN A 1 86 ? -5.229 -9.846 10.872 1.00 92.50 86 ASN A C 1
ATOM 654 O O . ASN A 1 86 ? -4.829 -10.650 10.029 1.00 92.50 86 ASN A O 1
ATOM 658 N N . MET A 1 87 ? -6.226 -8.994 10.620 1.00 94.25 87 MET A N 1
ATOM 659 C CA . MET A 1 87 ? -6.874 -8.895 9.314 1.00 94.25 87 MET A CA 1
ATOM 660 C C . MET A 1 87 ? -5.914 -8.373 8.241 1.00 94.25 87 MET A C 1
ATOM 662 O O . MET A 1 87 ? -5.844 -8.979 7.176 1.00 94.25 87 MET A O 1
ATOM 666 N N . ALA A 1 88 ? -5.108 -7.346 8.522 1.00 95.75 88 ALA A N 1
ATOM 667 C CA . ALA A 1 88 ? -4.088 -6.856 7.590 1.00 95.75 88 ALA A CA 1
ATOM 668 C C . ALA A 1 88 ? -3.091 -7.965 7.192 1.00 95.75 88 ALA A C 1
ATOM 670 O O . ALA A 1 88 ? -2.822 -8.179 6.008 1.00 95.75 88 ALA A O 1
ATOM 671 N N . SER A 1 89 ? -2.625 -8.757 8.167 1.00 94.50 89 SER A N 1
ATOM 672 C CA . SER A 1 89 ? -1.768 -9.928 7.913 1.00 94.50 89 SER A CA 1
ATOM 673 C C . SER A 1 89 ? -2.463 -11.000 7.055 1.00 94.50 89 SER A C 1
ATOM 675 O O . SER A 1 89 ? -1.858 -11.586 6.148 1.00 94.50 89 SER A O 1
ATOM 677 N N . ARG A 1 90 ? -3.767 -11.222 7.273 1.00 94.12 90 ARG A N 1
ATOM 678 C CA . ARG A 1 90 ? -4.580 -12.116 6.433 1.00 94.12 90 ARG A CA 1
ATOM 679 C C . ARG A 1 90 ? -4.750 -11.576 5.016 1.00 94.12 90 ARG A C 1
ATOM 681 O O . ARG A 1 90 ? -4.639 -12.371 4.090 1.00 94.12 90 ARG A O 1
ATOM 688 N N . MET A 1 91 ? -4.972 -10.273 4.835 1.00 96.38 91 MET A N 1
ATOM 689 C CA . MET A 1 91 ? -5.043 -9.645 3.509 1.00 96.38 91 MET A CA 1
ATOM 690 C C . MET A 1 91 ? -3.732 -9.845 2.745 1.00 96.38 91 MET A C 1
ATOM 692 O O . MET A 1 91 ? -3.746 -10.293 1.600 1.00 96.38 91 MET A O 1
ATOM 696 N N . MET A 1 92 ? -2.593 -9.626 3.408 1.00 96.50 92 MET A N 1
ATOM 697 C CA . MET A 1 92 ? -1.272 -9.863 2.820 1.00 96.50 92 MET A CA 1
ATOM 698 C C . MET A 1 92 ? -1.106 -11.337 2.429 1.00 96.50 92 MET A C 1
ATOM 700 O O . MET A 1 92 ? -0.749 -11.638 1.296 1.00 96.50 92 MET A O 1
ATOM 704 N N . SER A 1 93 ? -1.469 -12.276 3.301 1.00 95.00 93 SER A N 1
ATOM 705 C CA . SER A 1 93 ? -1.377 -13.709 2.986 1.00 95.00 93 SER A CA 1
ATOM 706 C C . SER A 1 93 ? -2.324 -14.140 1.852 1.00 95.00 93 SER A C 1
ATOM 708 O O . SER A 1 93 ? -1.978 -15.004 1.044 1.00 95.00 93 SER A O 1
ATOM 710 N N . ALA A 1 94 ? -3.523 -13.555 1.787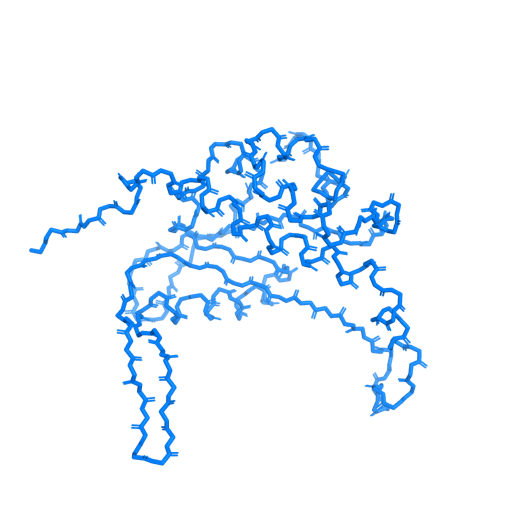 1.00 95.06 94 ALA A N 1
ATOM 711 C CA . ALA A 1 94 ? -4.538 -13.857 0.780 1.00 95.06 94 ALA A CA 1
ATOM 712 C C . ALA A 1 94 ? -4.170 -13.302 -0.598 1.00 95.06 94 ALA A C 1
ATOM 714 O O . ALA A 1 94 ? -4.426 -13.958 -1.602 1.00 95.06 94 ALA A O 1
ATOM 715 N N . SER A 1 95 ? -3.521 -12.142 -0.665 1.00 95.44 95 SER A N 1
ATOM 716 C CA . SER A 1 95 ? -3.093 -11.538 -1.933 1.00 95.44 95 SER A CA 1
ATOM 717 C C . SER A 1 95 ? -2.234 -12.493 -2.788 1.00 95.44 95 SER A C 1
ATOM 719 O O . SER A 1 95 ? -2.443 -12.591 -3.996 1.00 95.44 95 SER A O 1
ATOM 721 N N . LYS A 1 96 ? -1.389 -13.324 -2.154 1.00 92.50 96 LYS A N 1
ATOM 722 C CA . LYS A 1 96 ? -0.620 -14.391 -2.816 1.00 92.50 96 LYS A CA 1
ATOM 723 C C . LYS A 1 96 ? -1.510 -15.461 -3.453 1.00 92.50 96 LYS A C 1
ATOM 725 O O . LYS A 1 96 ? -1.167 -15.983 -4.507 1.00 92.50 96 LYS A O 1
ATOM 730 N N . GLN A 1 97 ? -2.638 -15.792 -2.827 1.00 93.88 97 GLN A N 1
ATOM 731 C CA . GLN A 1 97 ? -3.604 -16.759 -3.362 1.00 93.88 97 GLN A CA 1
ATOM 732 C C . GLN A 1 97 ? -4.358 -16.183 -4.563 1.00 93.88 97 GLN A C 1
ATOM 734 O O . GLN A 1 97 ? -4.617 -16.901 -5.522 1.00 93.88 97 GLN A O 1
ATOM 739 N N . TYR A 1 98 ? -4.656 -14.883 -4.528 1.00 95.06 98 TYR A N 1
ATOM 740 C CA . TYR A 1 98 ? -5.292 -14.168 -5.635 1.00 95.06 98 TYR A CA 1
ATOM 741 C C . TYR A 1 98 ? -4.317 -13.729 -6.740 1.00 95.06 98 TYR A C 1
ATOM 743 O O . TYR A 1 98 ? -4.759 -13.247 -7.779 1.00 95.06 98 TYR A O 1
ATOM 751 N N . GLY A 1 99 ? -3.005 -13.882 -6.539 1.00 94.25 99 GLY A N 1
ATOM 752 C CA . GLY A 1 99 ? -1.991 -13.477 -7.514 1.00 94.25 99 GLY A CA 1
ATOM 753 C C . GLY A 1 99 ? -1.879 -11.960 -7.700 1.00 94.25 99 GLY A C 1
ATOM 754 O O . GLY A 1 99 ? -1.536 -11.512 -8.791 1.00 94.25 99 GLY A O 1
ATOM 755 N N . VAL A 1 100 ? -2.174 -11.175 -6.659 1.00 95.31 100 VAL A N 1
ATOM 756 C CA . VAL A 1 100 ? -2.067 -9.706 -6.668 1.00 95.31 100 VAL A CA 1
ATOM 757 C C . VAL A 1 100 ? -1.043 -9.231 -5.639 1.00 95.31 100 VAL A C 1
ATOM 759 O O . VAL A 1 100 ? -0.871 -9.855 -4.595 1.00 95.31 100 VAL A O 1
ATOM 762 N N . ASN A 1 101 ? -0.381 -8.103 -5.902 1.00 96.00 101 ASN A N 1
ATOM 763 C CA . ASN A 1 101 ? 0.592 -7.529 -4.965 1.00 96.00 101 ASN A CA 1
ATOM 764 C C . ASN A 1 101 ? -0.056 -6.712 -3.844 1.00 96.00 101 ASN A C 1
ATOM 766 O O . ASN A 1 101 ? 0.570 -6.505 -2.812 1.00 96.00 101 ASN A O 1
ATOM 770 N N . ILE A 1 102 ? -1.276 -6.211 -4.038 1.00 97.50 102 ILE A N 1
ATOM 771 C CA . ILE A 1 102 ? -1.936 -5.307 -3.092 1.00 97.50 102 ILE A CA 1
ATOM 772 C C . ILE A 1 102 ? -3.354 -5.804 -2.861 1.00 97.50 102 ILE A C 1
ATOM 774 O O . ILE A 1 102 ? -4.129 -5.939 -3.809 1.00 97.50 102 ILE A O 1
ATOM 778 N N . LEU A 1 103 ? -3.699 -6.047 -1.600 1.00 98.06 103 LEU A N 1
ATOM 779 C CA . LEU A 1 103 ? -5.051 -6.405 -1.201 1.00 98.06 103 LEU A CA 1
ATOM 780 C C . LEU A 1 103 ? -5.515 -5.541 -0.032 1.00 98.06 103 LEU A C 1
ATOM 782 O O . LEU A 1 103 ? -4.817 -5.400 0.973 1.00 98.06 103 LEU A O 1
ATOM 786 N N . LEU A 1 104 ? -6.707 -4.975 -0.172 1.00 98.19 104 LEU A N 1
ATOM 787 C CA . LEU A 1 104 ? -7.321 -4.090 0.804 1.00 98.19 104 LEU A CA 1
ATOM 788 C C . LEU A 1 104 ? -8.629 -4.694 1.301 1.00 98.19 104 LEU A C 1
ATOM 790 O O . LEU A 1 104 ? -9.404 -5.257 0.523 1.00 98.19 104 LEU A O 1
ATOM 794 N N . SER A 1 105 ? -8.899 -4.540 2.591 1.00 97.38 105 SER A N 1
ATOM 795 C CA . SER A 1 105 ? -10.213 -4.837 3.142 1.00 97.38 105 SER A CA 1
ATOM 796 C C . SER A 1 105 ? -11.235 -3.754 2.774 1.00 97.38 105 SER A C 1
ATOM 798 O O . SER A 1 105 ? -10.895 -2.623 2.422 1.00 97.38 105 SER A O 1
ATOM 800 N N . GLN A 1 106 ? -12.515 -4.093 2.924 1.00 96.50 106 GLN A N 1
ATOM 801 C CA . GLN A 1 106 ? -13.629 -3.151 2.825 1.00 96.50 106 GLN A CA 1
ATOM 802 C C . GLN A 1 106 ? -13.462 -1.936 3.742 1.00 96.50 106 GLN A C 1
ATOM 804 O O . GLN A 1 106 ? -13.790 -0.830 3.334 1.00 96.50 106 GLN A O 1
ATOM 809 N N . ALA A 1 107 ? -12.918 -2.125 4.947 1.00 95.56 107 ALA A N 1
ATOM 810 C CA . ALA A 1 107 ? -12.744 -1.029 5.892 1.00 95.56 107 ALA A CA 1
ATOM 811 C C . ALA A 1 107 ? -11.768 0.031 5.365 1.00 95.56 107 ALA A C 1
ATOM 813 O O . ALA A 1 107 ? -11.939 1.206 5.654 1.00 95.56 107 ALA A O 1
ATOM 814 N N . VAL A 1 108 ? -10.761 -0.357 4.576 1.00 97.56 108 VAL A N 1
ATOM 815 C CA . VAL A 1 108 ? -9.856 0.611 3.943 1.00 97.56 108 VAL A CA 1
ATOM 816 C C . VAL A 1 108 ? -10.547 1.308 2.777 1.00 97.56 108 VAL A C 1
ATOM 818 O O . VAL A 1 108 ? -10.454 2.524 2.667 1.00 97.56 108 VAL A O 1
ATOM 821 N N . GLU A 1 109 ? -11.269 0.563 1.934 1.00 97.69 109 GLU A N 1
ATOM 822 C CA . GLU A 1 109 ? -11.998 1.132 0.791 1.00 97.69 109 GLU A CA 1
ATOM 823 C C . GLU A 1 109 ? -13.019 2.195 1.213 1.00 97.69 109 GLU A C 1
ATOM 825 O O . GLU A 1 109 ? -13.096 3.244 0.582 1.00 97.69 109 GLU A O 1
ATOM 830 N N . GLU A 1 110 ? -13.728 1.971 2.319 1.00 95.94 110 GLU A N 1
ATOM 831 C CA . GLU A 1 110 ? -14.705 2.916 2.871 1.00 95.94 110 GLU A CA 1
ATOM 832 C C . GLU A 1 110 ? -14.074 4.203 3.428 1.00 95.94 110 GLU A C 1
ATOM 834 O O . GLU A 1 110 ? -14.769 5.208 3.579 1.00 95.94 110 GLU A O 1
ATOM 839 N N . LEU A 1 111 ? -12.772 4.191 3.736 1.00 97.06 111 LEU A N 1
ATOM 840 C CA . LEU A 1 111 ? -12.050 5.370 4.218 1.00 97.06 111 LEU A CA 1
ATOM 841 C C . LEU A 1 111 ? -11.412 6.184 3.098 1.00 97.06 111 LEU A C 1
ATOM 843 O O . LEU A 1 111 ? -11.093 7.344 3.327 1.00 97.06 111 LEU A O 1
ATOM 847 N N . LEU A 1 112 ? -11.209 5.607 1.917 1.00 97.31 112 LEU A N 1
ATOM 848 C CA . LEU A 1 112 ? -10.559 6.278 0.792 1.00 97.31 112 LEU A CA 1
ATOM 849 C C . LEU A 1 112 ? -11.445 7.372 0.179 1.00 97.31 112 LEU A C 1
ATOM 851 O O . LEU A 1 112 ? -12.673 7.325 0.250 1.00 97.31 112 LEU A O 1
ATOM 855 N N . SER A 1 113 ? -10.825 8.361 -0.470 1.00 96.25 113 SER A N 1
ATOM 856 C CA . SER A 1 113 ? -11.577 9.359 -1.243 1.00 96.25 113 SER A CA 1
ATOM 857 C C . SER A 1 113 ? -12.193 8.760 -2.511 1.00 96.25 113 SER A C 1
ATOM 859 O O . SER A 1 113 ? -11.705 7.763 -3.043 1.00 96.25 113 SER A O 1
ATOM 861 N N . ASP A 1 114 ? -13.232 9.393 -3.063 1.00 95.81 114 ASP A N 1
ATOM 862 C CA . ASP A 1 114 ? -13.866 8.914 -4.300 1.00 95.81 114 ASP A CA 1
ATOM 863 C C . ASP A 1 114 ? -12.882 8.762 -5.482 1.00 95.81 114 ASP A C 1
ATOM 865 O O . ASP A 1 114 ? -12.937 7.730 -6.160 1.00 95.81 114 ASP A O 1
ATOM 869 N N . PRO A 1 115 ? -11.923 9.688 -5.720 1.00 95.69 115 PRO A N 1
ATOM 870 C CA . PRO A 1 115 ? -10.881 9.481 -6.724 1.00 95.69 115 PRO A CA 1
ATOM 871 C C . PRO A 1 115 ? -10.049 8.219 -6.490 1.00 95.69 115 PRO A C 1
ATOM 873 O O . PRO A 1 115 ? -9.788 7.498 -7.450 1.00 95.69 115 PRO A O 1
ATOM 876 N N . ALA A 1 116 ? -9.671 7.919 -5.246 1.00 96.25 116 ALA A N 1
ATOM 877 C CA . ALA A 1 116 ? -8.916 6.715 -4.904 1.00 96.25 116 ALA A CA 1
ATOM 878 C C . ALA A 1 116 ? -9.757 5.445 -5.088 1.00 96.25 116 ALA A C 1
ATOM 880 O O . ALA A 1 116 ? -9.318 4.495 -5.740 1.00 96.25 116 ALA A O 1
ATOM 881 N N . ARG A 1 117 ? -10.995 5.456 -4.579 1.00 96.12 117 ARG A N 1
ATOM 882 C CA . ARG A 1 117 ? -11.959 4.351 -4.695 1.00 96.12 117 ARG A CA 1
ATOM 883 C C . ARG A 1 117 ? -12.238 3.998 -6.150 1.00 96.12 117 ARG A C 1
ATOM 885 O O . ARG A 1 117 ? -12.253 2.821 -6.487 1.00 96.12 117 ARG A O 1
ATOM 892 N N . SER A 1 118 ? -12.339 4.999 -7.030 1.00 94.75 118 SER A N 1
ATOM 893 C CA . SER A 1 118 ? -12.514 4.792 -8.477 1.00 94.75 118 SER A CA 1
ATOM 894 C C . SER A 1 118 ? -11.363 4.029 -9.146 1.00 94.75 118 SER A C 1
ATOM 896 O O . SER A 1 118 ? -11.518 3.532 -10.258 1.00 94.75 118 SER A O 1
ATOM 898 N N . LYS A 1 119 ? -10.190 3.937 -8.499 1.00 94.81 119 LYS A N 1
ATOM 899 C CA . LYS A 1 119 ? -9.049 3.153 -8.994 1.00 94.81 119 LYS A CA 1
ATOM 900 C C . LYS A 1 119 ? -9.014 1.737 -8.425 1.00 94.81 119 LYS A C 1
ATOM 902 O O . LYS A 1 119 ? -8.204 0.933 -8.886 1.00 94.81 119 LYS A O 1
ATOM 907 N N . LEU A 1 120 ? -9.838 1.413 -7.435 1.00 95.75 120 LEU A N 1
ATOM 908 C CA . LEU A 1 120 ? -9.877 0.076 -6.862 1.00 95.75 120 LEU A CA 1
ATOM 909 C C . LEU A 1 120 ? -10.834 -0.823 -7.630 1.00 95.75 120 LEU A C 1
ATOM 911 O O . LEU A 1 120 ? -11.922 -0.418 -8.028 1.00 95.75 120 LEU A O 1
ATOM 915 N N . ARG A 1 121 ? -10.443 -2.086 -7.760 1.00 95.12 121 ARG A N 1
ATOM 916 C CA . ARG A 1 121 ? -11.306 -3.145 -8.261 1.00 95.12 121 ARG A CA 1
ATOM 917 C C . ARG A 1 121 ? -11.774 -4.016 -7.113 1.00 95.12 121 ARG A C 1
ATOM 919 O O . ARG A 1 121 ? -10.962 -4.507 -6.329 1.00 95.12 121 ARG A O 1
ATOM 926 N N . HIS A 1 122 ? -13.079 -4.255 -7.047 1.00 96.88 122 HIS A N 1
ATOM 927 C CA . HIS A 1 122 ? -13.632 -5.289 -6.182 1.00 96.88 122 HIS A CA 1
ATOM 928 C C . HIS A 1 122 ? -13.188 -6.664 -6.691 1.00 96.88 122 HIS A C 1
ATOM 930 O O . HIS A 1 122 ? -13.493 -7.042 -7.822 1.00 96.88 122 HIS A O 1
ATOM 936 N N . LEU A 1 123 ? -12.440 -7.394 -5.866 1.00 95.75 123 LEU A N 1
ATOM 937 C CA . LEU A 1 123 ? -11.829 -8.660 -6.255 1.00 95.75 123 LEU A CA 1
ATOM 938 C C . LEU A 1 123 ? -12.717 -9.851 -5.891 1.00 95.75 123 LEU A C 1
ATOM 940 O O . LEU A 1 123 ? -12.920 -10.728 -6.724 1.00 95.75 123 LEU A O 1
ATOM 944 N N . ASP A 1 124 ? -13.241 -9.878 -4.664 1.00 96.38 124 ASP A N 1
ATOM 945 C CA . ASP A 1 124 ? -14.076 -10.972 -4.161 1.00 96.38 124 ASP A CA 1
ATOM 946 C C . ASP A 1 124 ? -14.830 -10.561 -2.879 1.00 96.38 124 ASP A C 1
ATOM 948 O O . ASP A 1 124 ? -14.551 -9.530 -2.261 1.00 96.38 124 ASP A O 1
ATOM 952 N N . THR A 1 125 ? -15.775 -11.393 -2.442 1.00 96.06 125 THR A N 1
ATOM 953 C CA . THR A 1 125 ? -16.439 -11.304 -1.139 1.00 96.06 125 THR A CA 1
ATOM 954 C C . THR A 1 125 ? -16.319 -12.635 -0.403 1.00 96.06 125 THR A C 1
ATOM 956 O O . THR A 1 125 ? -17.042 -13.589 -0.684 1.00 96.06 125 THR A O 1
ATOM 959 N N . VAL A 1 126 ? -15.441 -12.678 0.597 1.00 92.81 126 VAL A N 1
ATOM 960 C CA . VAL A 1 126 ? -15.090 -13.902 1.330 1.00 92.81 126 VAL A CA 1
ATOM 961 C C . VAL A 1 126 ? -15.615 -13.887 2.761 1.00 92.81 126 VAL A C 1
ATOM 963 O O . VAL A 1 126 ? -15.937 -12.843 3.317 1.00 92.81 126 VAL A O 1
ATOM 966 N N . THR A 1 127 ? -15.669 -15.049 3.405 1.00 89.25 127 THR A N 1
ATOM 967 C CA . THR A 1 127 ? -15.866 -15.156 4.858 1.00 89.25 127 THR A CA 1
ATOM 968 C C . THR A 1 127 ? -14.581 -15.640 5.506 1.00 89.25 127 THR A C 1
ATOM 970 O O . THR A 1 127 ? -14.015 -16.656 5.101 1.00 89.25 127 THR A O 1
ATOM 973 N N . VAL A 1 128 ? -14.116 -14.942 6.537 1.00 80.25 128 VAL A N 1
ATOM 974 C CA . VAL A 1 128 ? -12.940 -15.363 7.304 1.00 80.25 128 VAL A CA 1
ATOM 975 C C . VAL A 1 128 ? -13.293 -16.484 8.282 1.00 80.25 128 VAL A C 1
ATOM 977 O O . VAL A 1 128 ? -14.331 -16.452 8.940 1.00 80.25 128 VAL A O 1
ATOM 980 N N . LYS A 1 129 ? -12.397 -17.470 8.430 1.00 75.12 129 LYS A N 1
ATOM 981 C CA . LYS A 1 129 ? -12.575 -18.587 9.372 1.00 75.12 129 LYS A CA 1
ATOM 982 C C . LYS A 1 129 ? -12.892 -18.059 10.777 1.00 75.12 129 LYS A C 1
ATOM 984 O O . LYS A 1 129 ? -12.096 -17.311 11.348 1.00 75.12 129 LYS A O 1
ATOM 989 N N . GLY A 1 130 ? -14.036 -18.477 11.317 1.00 77.25 130 GLY A N 1
ATOM 990 C CA . GLY A 1 130 ? -14.522 -18.067 12.637 1.00 77.25 130 GLY A CA 1
ATOM 991 C C . GLY A 1 130 ? -15.419 -16.824 12.651 1.00 77.25 130 GLY A C 1
ATOM 992 O O . GLY A 1 130 ? -15.813 -16.405 13.732 1.00 77.25 130 GLY A O 1
ATOM 993 N N . SER A 1 131 ? -15.764 -16.243 11.497 1.00 80.19 131 SER A N 1
ATOM 994 C CA . SER A 1 131 ? -16.735 -15.148 11.399 1.00 80.19 131 SER A CA 1
ATOM 995 C C . SER A 1 131 ? -17.717 -15.380 10.250 1.00 80.19 131 SER A C 1
ATOM 997 O O . SER A 1 131 ? -17.341 -15.809 9.161 1.00 80.19 131 SER A O 1
ATOM 999 N N . SER A 1 132 ? -18.991 -15.084 10.504 1.00 82.12 132 SER A N 1
ATOM 1000 C CA . SER A 1 132 ? -20.065 -15.097 9.506 1.00 82.12 132 SER A CA 1
ATOM 1001 C C . SER A 1 132 ? -20.183 -13.776 8.740 1.00 82.12 132 SER A C 1
ATOM 1003 O O . SER A 1 132 ? -21.020 -13.655 7.846 1.00 82.12 132 SER A O 1
ATOM 1005 N N . VAL A 1 133 ? -19.377 -12.770 9.095 1.00 86.62 133 VAL A N 1
ATOM 1006 C CA . VAL A 1 133 ? -19.380 -11.466 8.432 1.00 86.62 133 VAL A CA 1
ATOM 1007 C C . VAL A 1 133 ? -18.672 -11.593 7.088 1.00 86.62 133 VAL A C 1
ATOM 1009 O O . VAL A 1 133 ? -17.530 -12.053 7.008 1.00 86.62 133 VAL A O 1
ATOM 1012 N N . LYS A 1 134 ? -19.372 -11.184 6.028 1.00 92.38 134 LYS A N 1
ATOM 1013 C CA . LYS A 1 134 ? -18.812 -11.106 4.680 1.00 92.38 134 LYS A CA 1
ATOM 1014 C C . LYS A 1 134 ? -17.782 -9.981 4.623 1.00 92.38 134 LYS A C 1
ATOM 1016 O O . LYS A 1 134 ? -18.074 -8.855 5.005 1.00 92.38 134 LYS A O 1
ATOM 1021 N N . GLN A 1 135 ? -16.605 -10.300 4.111 1.00 94.44 135 GLN A N 1
ATOM 1022 C CA . GLN A 1 135 ? -15.492 -9.393 3.899 1.00 94.44 135 GLN A CA 1
ATOM 1023 C C . GLN A 1 135 ? -15.336 -9.164 2.397 1.00 94.44 135 GLN A C 1
ATOM 1025 O O . GLN A 1 135 ? -14.861 -10.051 1.684 1.00 94.44 135 GLN A O 1
ATOM 1030 N N . ARG A 1 136 ? -15.712 -7.976 1.911 1.00 97.06 136 ARG A N 1
ATOM 1031 C CA . ARG A 1 136 ? -15.316 -7.551 0.562 1.00 97.06 136 ARG A CA 1
ATOM 1032 C C . ARG A 1 136 ? -13.826 -7.244 0.547 1.00 97.06 136 ARG A C 1
ATOM 1034 O O . ARG A 1 136 ? -13.311 -6.660 1.506 1.00 97.06 136 ARG A O 1
ATOM 1041 N N . ILE A 1 137 ? -13.152 -7.643 -0.518 1.00 97.50 137 ILE A N 1
ATOM 1042 C CA . ILE A 1 137 ? -11.733 -7.371 -0.720 1.00 97.50 137 ILE A CA 1
ATOM 1043 C C . ILE A 1 137 ? -11.530 -6.665 -2.051 1.00 97.50 137 ILE A C 1
ATOM 1045 O O . ILE A 1 137 ? -12.210 -6.941 -3.041 1.00 97.50 137 ILE A O 1
ATOM 1049 N N . PHE A 1 138 ? -10.589 -5.734 -2.054 1.00 98.38 138 PHE A N 1
ATOM 1050 C CA . PHE A 1 138 ? -10.305 -4.861 -3.177 1.00 98.38 138 PHE A CA 1
ATOM 1051 C C . PHE A 1 138 ? -8.829 -4.940 -3.530 1.00 98.38 138 PHE A C 1
ATOM 1053 O O . PHE A 1 138 ? -7.990 -5.264 -2.690 1.00 98.38 138 PHE A O 1
ATOM 1060 N N . THR A 1 139 ? -8.505 -4.628 -4.774 1.00 97.50 139 THR A N 1
ATOM 1061 C CA . THR A 1 139 ? -7.125 -4.529 -5.233 1.00 97.50 139 THR A CA 1
ATOM 1062 C C . THR A 1 139 ? -6.932 -3.271 -6.060 1.00 97.50 139 THR A C 1
ATOM 1064 O O . THR A 1 139 ? -7.866 -2.764 -6.686 1.00 97.50 139 THR A O 1
ATOM 1067 N N . TYR A 1 140 ? -5.708 -2.761 -6.045 1.00 95.81 140 TYR A N 1
ATOM 1068 C CA . TYR A 1 140 ? -5.245 -1.819 -7.045 1.00 95.81 140 TYR A CA 1
ATOM 1069 C C . TYR A 1 140 ? -4.456 -2.624 -8.077 1.00 95.81 140 TYR A C 1
ATOM 1071 O O . TYR A 1 140 ? -3.450 -3.242 -7.725 1.00 95.81 140 TYR A O 1
ATOM 1079 N N . ASP A 1 141 ? -4.903 -2.609 -9.334 1.00 92.56 141 ASP A N 1
ATOM 1080 C CA . ASP A 1 141 ? -4.253 -3.328 -10.434 1.00 92.56 141 ASP A CA 1
ATOM 1081 C C . ASP A 1 141 ? -2.914 -2.661 -10.805 1.00 92.56 141 ASP A C 1
ATOM 1083 O O . ASP A 1 141 ? -2.805 -1.875 -11.748 1.00 92.56 141 ASP A O 1
ATOM 1087 N N . ALA A 1 142 ? -1.889 -2.940 -9.996 1.00 92.31 142 ALA A N 1
ATOM 1088 C CA . ALA A 1 142 ? -0.523 -2.483 -10.191 1.00 92.31 142 ALA A CA 1
ATOM 1089 C C . ALA A 1 142 ? 0.236 -3.484 -11.064 1.00 92.31 142 ALA A C 1
ATOM 1091 O O . ALA A 1 142 ? 0.413 -4.646 -10.695 1.00 92.31 142 ALA A O 1
ATOM 1092 N N . ARG A 1 143 ? 0.721 -3.021 -12.217 1.00 91.25 143 ARG A N 1
ATOM 1093 C CA . ARG A 1 143 ? 1.619 -3.787 -13.082 1.00 91.25 143 ARG A CA 1
ATOM 1094 C C . ARG A 1 143 ? 2.986 -3.124 -13.139 1.00 91.25 143 ARG A C 1
ATOM 1096 O O . ARG A 1 143 ? 3.087 -1.918 -13.325 1.00 91.25 143 ARG A O 1
ATOM 1103 N N . HIS A 1 144 ? 4.033 -3.938 -13.063 1.00 90.81 144 HIS A N 1
ATOM 1104 C CA . HIS A 1 144 ? 5.414 -3.492 -13.262 1.00 90.81 144 HIS A CA 1
ATOM 1105 C C . HIS A 1 144 ? 6.004 -3.923 -14.619 1.00 90.81 144 HIS A C 1
ATOM 1107 O O . HIS A 1 144 ? 6.903 -3.282 -15.156 1.00 90.81 144 HIS A O 1
ATOM 1113 N N . LYS A 1 145 ? 5.518 -5.027 -15.206 1.00 88.12 145 LYS A N 1
ATOM 1114 C CA . LYS A 1 145 ? 6.059 -5.560 -16.468 1.00 88.12 145 LYS A CA 1
ATOM 1115 C C . LYS A 1 145 ? 5.723 -4.649 -17.645 1.00 88.12 145 LYS A C 1
ATOM 1117 O O . LYS A 1 145 ? 4.549 -4.543 -18.002 1.00 88.12 145 LYS A O 1
ATOM 1122 N N . GLY A 1 146 ? 6.749 -4.108 -18.299 1.00 85.06 146 GLY A N 1
ATOM 1123 C CA . GLY A 1 146 ? 6.594 -3.160 -19.408 1.00 85.06 146 GLY A CA 1
ATOM 1124 C C . GLY A 1 146 ? 6.335 -1.726 -18.945 1.00 85.06 146 GLY A C 1
ATOM 1125 O O . GLY A 1 146 ? 5.857 -0.926 -19.737 1.00 85.06 146 GLY A O 1
ATOM 1126 N N . VAL A 1 147 ? 6.610 -1.426 -17.671 1.00 89.38 147 VAL A N 1
ATOM 1127 C CA . VAL A 1 147 ? 6.539 -0.076 -17.115 1.00 89.38 147 VAL A CA 1
ATOM 1128 C C . VAL A 1 147 ? 7.951 0.440 -16.860 1.00 89.38 147 VAL A C 1
ATOM 1130 O O . VAL A 1 147 ? 8.714 -0.155 -16.100 1.00 89.38 147 VAL A O 1
ATOM 1133 N N . ASP A 1 148 ? 8.276 1.579 -17.461 1.00 86.62 148 ASP A N 1
ATOM 1134 C CA . ASP A 1 148 ? 9.593 2.207 -17.366 1.00 86.62 148 ASP A CA 1
ATOM 1135 C C . ASP A 1 148 ? 9.681 3.155 -16.157 1.00 86.62 148 ASP A C 1
ATOM 1137 O O . ASP A 1 148 ? 9.832 4.368 -16.300 1.00 86.62 148 ASP A O 1
ATOM 1141 N N . PHE A 1 149 ? 9.590 2.612 -14.934 1.00 89.06 149 PHE A N 1
ATOM 1142 C CA . PHE A 1 149 ? 9.600 3.421 -13.699 1.00 89.06 149 PHE A CA 1
ATOM 1143 C C . PHE A 1 149 ? 10.843 4.299 -13.530 1.00 89.06 149 PHE A C 1
ATOM 1145 O O . PHE A 1 149 ? 10.780 5.312 -12.832 1.00 89.06 149 PHE A O 1
ATOM 1152 N N . PHE A 1 150 ? 11.967 3.922 -14.141 1.00 83.94 150 PHE A N 1
ATOM 1153 C CA . PHE A 1 150 ? 13.210 4.695 -14.107 1.00 83.94 150 PHE A CA 1
ATOM 1154 C C . PHE A 1 150 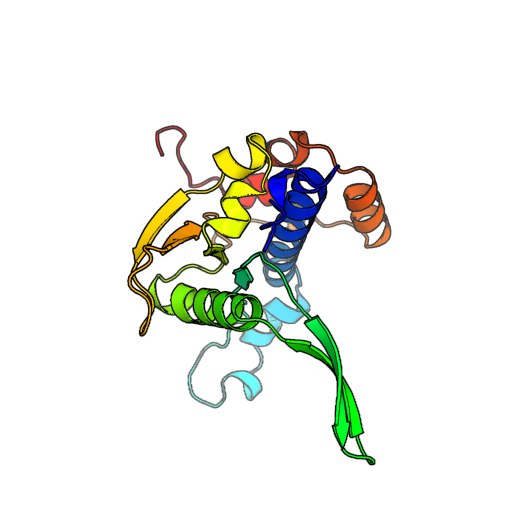? 13.069 6.081 -14.757 1.00 83.94 150 PHE A C 1
ATOM 1156 O O . PHE A 1 150 ? 13.829 6.982 -14.422 1.00 83.94 150 PHE A O 1
ATOM 1163 N N . LEU A 1 151 ? 12.077 6.288 -15.632 1.00 86.38 151 LEU A N 1
ATOM 1164 C CA . LEU A 1 151 ? 11.796 7.594 -16.237 1.00 86.38 151 LEU A CA 1
ATOM 1165 C C . LEU A 1 151 ? 11.171 8.596 -15.255 1.00 86.38 151 LEU A C 1
ATOM 1167 O O . LEU A 1 151 ? 11.094 9.784 -15.561 1.00 86.38 151 LEU A O 1
ATOM 1171 N N . PHE A 1 152 ? 10.709 8.130 -14.093 1.00 87.31 152 PHE A N 1
ATOM 1172 C CA . PHE A 1 152 ? 9.968 8.926 -13.108 1.00 87.31 152 PHE A CA 1
ATOM 1173 C C . PHE A 1 152 ? 10.727 9.048 -11.780 1.00 87.31 152 PHE A C 1
ATOM 1175 O O . PHE A 1 152 ? 10.128 9.157 -10.708 1.00 87.31 152 PHE A O 1
ATOM 1182 N N . GLU A 1 153 ? 12.056 8.967 -11.834 1.00 87.12 153 GLU A N 1
ATOM 1183 C CA . GLU A 1 153 ? 12.905 9.118 -10.659 1.00 87.12 153 GLU A CA 1
ATOM 1184 C C . GLU A 1 153 ? 12.783 10.527 -10.064 1.00 87.12 153 GLU A C 1
ATOM 1186 O O . GLU A 1 153 ? 12.670 11.531 -10.769 1.00 87.12 153 GLU A O 1
ATOM 1191 N N . ARG A 1 154 ? 12.778 10.592 -8.734 1.00 87.62 154 ARG A N 1
ATOM 1192 C CA . ARG A 1 154 ? 12.680 11.830 -7.962 1.00 87.62 154 ARG A CA 1
ATOM 1193 C C . ARG A 1 154 ? 13.565 11.716 -6.734 1.00 87.62 154 ARG A C 1
ATOM 1195 O O . ARG A 1 154 ? 13.766 10.613 -6.232 1.00 87.62 154 ARG A O 1
ATOM 1202 N N . SER A 1 155 ? 14.079 12.847 -6.265 1.00 92.12 155 SER A N 1
ATOM 1203 C CA . SER A 1 155 ? 14.834 12.898 -5.015 1.00 92.12 155 SER A CA 1
ATOM 1204 C C . SER A 1 155 ? 13.919 12.666 -3.812 1.00 92.12 155 SER A C 1
ATOM 1206 O O . SER A 1 155 ? 12.721 12.952 -3.877 1.00 92.12 155 SER A O 1
ATOM 1208 N N . ASP A 1 156 ? 14.496 12.219 -2.697 1.00 90.50 156 ASP A N 1
ATOM 1209 C CA . ASP A 1 156 ? 13.768 12.035 -1.434 1.00 90.50 156 ASP A CA 1
ATOM 1210 C C . ASP A 1 156 ? 13.077 13.335 -0.996 1.00 90.50 156 ASP A C 1
ATOM 1212 O O . ASP A 1 15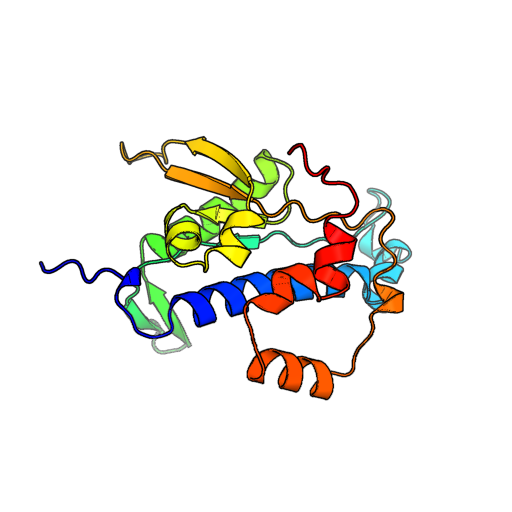6 ? 11.887 13.340 -0.704 1.00 90.50 156 ASP A O 1
ATOM 1216 N N . ALA A 1 157 ? 13.775 14.473 -1.106 1.00 94.00 157 ALA A N 1
ATOM 1217 C CA . ALA A 1 157 ? 13.205 15.786 -0.803 1.00 94.00 157 ALA A CA 1
ATOM 1218 C C . ALA A 1 157 ? 11.984 16.129 -1.678 1.00 94.00 157 ALA A C 1
ATOM 1220 O O . ALA A 1 157 ? 11.029 16.733 -1.196 1.00 94.00 157 ALA A O 1
ATOM 1221 N N . GLN A 1 158 ? 11.989 15.747 -2.961 1.00 91.62 158 GLN A N 1
ATOM 1222 C CA . GLN A 1 158 ? 10.823 15.944 -3.825 1.00 91.62 158 GLN A CA 1
ATOM 1223 C C . GLN A 1 158 ? 9.674 15.009 -3.427 1.00 91.62 158 GLN A C 1
ATOM 1225 O O . GLN A 1 158 ? 8.523 15.433 -3.428 1.00 91.62 158 GLN A O 1
ATOM 1230 N N . ALA A 1 159 ? 9.970 13.759 -3.060 1.00 89.50 159 ALA A N 1
ATOM 1231 C CA . ALA A 1 159 ? 8.958 12.808 -2.605 1.00 89.50 159 ALA A CA 1
ATOM 1232 C C . ALA A 1 159 ? 8.278 13.259 -1.299 1.00 89.50 159 ALA A C 1
ATOM 1234 O O . ALA A 1 159 ? 7.055 13.144 -1.184 1.00 89.50 159 ALA A O 1
ATOM 1235 N N . ASP A 1 160 ? 9.044 13.822 -0.363 1.00 91.25 160 ASP A N 1
ATOM 1236 C CA . ASP A 1 160 ? 8.521 14.399 0.879 1.00 91.25 160 ASP A CA 1
ATOM 1237 C C . ASP A 1 160 ? 7.613 15.602 0.588 1.00 91.25 160 ASP A C 1
ATOM 1239 O O . ASP A 1 160 ? 6.471 15.649 1.051 1.00 91.25 160 ASP A O 1
ATOM 1243 N N . LEU A 1 161 ? 8.060 16.526 -0.272 1.00 92.00 161 LEU A N 1
ATOM 1244 C CA . LEU A 1 161 ? 7.256 17.678 -0.696 1.00 92.00 161 LEU A CA 1
ATOM 1245 C C . LEU A 1 161 ? 5.952 17.262 -1.396 1.00 92.00 161 LEU A C 1
ATOM 1247 O O . LEU A 1 161 ? 4.905 17.865 -1.152 1.00 92.00 161 LEU A O 1
ATOM 1251 N N . ASP A 1 162 ? 5.994 16.240 -2.255 1.00 89.50 162 ASP A N 1
ATOM 1252 C CA . ASP A 1 162 ? 4.806 15.705 -2.931 1.00 89.50 162 ASP A CA 1
ATOM 1253 C C . ASP A 1 162 ? 3.808 15.107 -1.922 1.00 89.50 162 ASP A C 1
ATOM 1255 O O . ASP A 1 162 ? 2.594 15.270 -2.070 1.00 89.50 162 ASP A O 1
ATOM 1259 N N . SER A 1 163 ? 4.313 14.432 -0.883 1.00 88.25 163 SER A N 1
ATOM 1260 C CA . SER A 1 163 ? 3.509 13.844 0.196 1.00 88.25 163 SER A CA 1
ATOM 1261 C C . SER A 1 163 ? 2.815 14.919 1.041 1.00 88.25 163 SER A C 1
ATOM 1263 O O . SER A 1 163 ? 1.609 14.838 1.307 1.00 88.25 163 SER A O 1
ATOM 1265 N N . GLU A 1 164 ? 3.545 15.977 1.408 1.00 90.12 164 GLU A N 1
ATOM 1266 C CA . GLU A 1 164 ? 3.007 17.122 2.151 1.00 90.12 164 GLU A CA 1
ATOM 1267 C C . GLU A 1 164 ? 1.934 17.871 1.351 1.00 90.12 164 GLU A C 1
ATOM 1269 O O . GLU A 1 164 ? 0.890 18.247 1.894 1.00 90.12 164 GLU A O 1
ATOM 1274 N N . ARG A 1 165 ? 2.155 18.036 0.040 1.00 90.69 165 ARG A N 1
ATOM 1275 C CA . ARG A 1 165 ? 1.259 18.735 -0.897 1.00 90.69 165 ARG A CA 1
ATOM 1276 C C . ARG A 1 165 ? 0.209 17.824 -1.532 1.00 90.69 165 ARG A C 1
ATOM 1278 O O . ARG A 1 165 ? -0.292 18.124 -2.617 1.00 90.69 165 ARG A O 1
ATOM 1285 N N . TYR A 1 166 ? -0.140 16.726 -0.865 1.00 92.25 166 TYR A N 1
ATOM 1286 C CA . TYR A 1 166 ? -1.164 15.805 -1.344 1.00 92.25 166 TYR A CA 1
ATOM 1287 C C . TYR A 1 166 ? -2.453 16.536 -1.740 1.00 92.25 166 TYR A C 1
ATOM 1289 O O . TYR A 1 166 ? -3.041 17.280 -0.951 1.00 92.25 166 TYR A O 1
ATOM 1297 N N . THR A 1 167 ? -2.931 16.232 -2.943 1.00 93.19 167 THR A N 1
ATOM 1298 C CA . THR A 1 167 ? -4.266 16.594 -3.418 1.00 93.19 167 THR A CA 1
ATOM 1299 C C . THR A 1 167 ? -4.893 15.385 -4.116 1.00 93.19 167 THR A C 1
ATOM 1301 O O . THR A 1 167 ? -4.162 14.594 -4.718 1.00 93.19 167 THR A O 1
ATOM 1304 N N . PRO A 1 168 ? -6.232 15.232 -4.114 1.00 92.06 168 PRO A N 1
ATOM 1305 C CA . PRO A 1 168 ? -6.885 14.082 -4.751 1.00 92.06 168 PRO A CA 1
ATOM 1306 C C . PRO A 1 168 ? -6.631 13.952 -6.262 1.00 92.06 168 PRO A C 1
ATOM 1308 O O . PRO A 1 168 ? -6.859 12.891 -6.838 1.00 92.06 168 PRO A O 1
ATOM 1311 N N . SER A 1 169 ? -6.137 15.001 -6.928 1.00 93.50 169 SER A N 1
ATOM 1312 C CA . SER A 1 169 ? -5.767 14.939 -8.346 1.00 93.50 169 SER A CA 1
ATOM 1313 C C . SER A 1 169 ? -4.574 14.015 -8.611 1.00 93.50 169 SER A C 1
ATOM 1315 O O . SER A 1 169 ? -4.446 13.530 -9.737 1.00 93.50 169 SER A O 1
ATOM 1317 N N . ILE A 1 170 ? -3.750 13.709 -7.595 1.00 94.25 170 ILE A N 1
ATOM 1318 C CA . ILE A 1 170 ? -2.571 12.833 -7.707 1.00 94.25 170 ILE A CA 1
ATOM 1319 C C . ILE A 1 170 ? -2.907 11.480 -8.344 1.00 94.25 170 ILE A C 1
ATOM 1321 O O . ILE A 1 170 ? -2.146 10.995 -9.176 1.00 94.25 170 ILE A O 1
ATOM 1325 N N . TRP A 1 171 ? -4.097 10.936 -8.069 1.00 94.88 171 TRP A N 1
ATOM 1326 C CA . TRP A 1 171 ? -4.607 9.687 -8.647 1.00 94.88 171 TRP A CA 1
ATOM 1327 C C . TRP A 1 171 ? -4.711 9.691 -10.177 1.00 94.88 171 TRP A C 1
ATOM 1329 O O . TRP A 1 171 ? -4.795 8.626 -10.787 1.00 94.88 171 TRP A O 1
ATOM 1339 N N . ASN A 1 172 ? -4.723 10.875 -10.795 1.00 93.06 172 ASN A N 1
ATOM 1340 C CA . ASN A 1 172 ? -4.857 11.063 -12.237 1.00 93.06 172 ASN A CA 1
ATOM 1341 C C . ASN A 1 172 ? -3.645 11.749 -12.882 1.00 93.06 172 ASN A C 1
ATOM 1343 O O . ASN A 1 172 ? -3.496 11.665 -14.102 1.00 93.06 172 ASN A O 1
ATOM 1347 N N . VAL A 1 173 ? -2.798 12.436 -12.107 1.00 93.38 173 VAL A N 1
ATOM 1348 C CA . VAL A 1 173 ? -1.641 13.177 -12.645 1.00 93.38 173 VAL A CA 1
ATOM 1349 C C . VAL A 1 173 ? -0.307 12.490 -12.389 1.00 93.38 173 VAL A C 1
ATOM 1351 O O . VAL A 1 173 ? 0.626 12.693 -13.160 1.00 93.38 173 VAL A O 1
ATOM 1354 N N . ASP A 1 174 ? -0.207 11.666 -11.347 1.00 94.12 174 ASP A N 1
ATOM 1355 C CA . ASP A 1 174 ? 1.053 11.039 -10.973 1.00 94.12 174 ASP A CA 1
ATOM 1356 C C . ASP A 1 174 ? 1.508 9.992 -11.996 1.00 94.12 174 ASP A C 1
ATOM 1358 O O . ASP A 1 174 ? 0.760 9.086 -12.372 1.00 94.12 174 ASP A O 1
ATOM 1362 N N . MET A 1 175 ? 2.760 10.110 -12.436 1.00 93.12 175 MET A N 1
ATOM 1363 C CA . MET A 1 175 ? 3.291 9.283 -13.516 1.00 93.12 175 MET A CA 1
ATOM 1364 C C . MET A 1 175 ? 3.430 7.811 -13.127 1.00 93.12 175 MET A C 1
ATOM 1366 O O . MET A 1 175 ? 3.123 6.958 -13.955 1.00 93.12 175 MET A O 1
ATOM 1370 N N . ASP A 1 176 ? 3.793 7.497 -11.880 1.00 94.44 176 ASP A N 1
ATOM 1371 C CA . ASP A 1 176 ? 3.898 6.100 -11.436 1.00 94.44 176 ASP A CA 1
ATOM 1372 C C . ASP A 1 176 ? 2.522 5.448 -11.383 1.00 94.44 176 ASP A C 1
ATOM 1374 O O . ASP A 1 176 ? 2.336 4.345 -11.899 1.00 94.44 176 ASP A O 1
ATOM 1378 N N . LEU A 1 177 ? 1.545 6.148 -10.794 1.00 94.25 177 LEU A N 1
ATOM 1379 C CA . LEU A 1 177 ? 0.172 5.653 -10.682 1.00 94.25 177 LEU A CA 1
ATOM 1380 C C . LEU A 1 177 ? -0.445 5.405 -12.061 1.00 94.25 177 LEU A C 1
ATOM 1382 O O . LEU A 1 177 ? -1.081 4.376 -12.291 1.00 94.25 177 LEU A O 1
ATOM 1386 N N . LYS A 1 178 ? -0.221 6.321 -13.008 1.00 92.56 178 LYS A N 1
ATOM 1387 C CA . LYS A 1 178 ? -0.681 6.154 -14.390 1.00 92.56 178 LYS A CA 1
ATOM 1388 C C . LYS A 1 178 ? 0.023 4.995 -15.079 1.00 92.56 178 LYS A C 1
ATOM 1390 O O . LYS A 1 178 ? -0.640 4.176 -15.709 1.00 92.56 178 LYS A O 1
ATOM 1395 N N . ALA A 1 179 ? 1.348 4.924 -14.969 1.00 91.88 179 ALA A N 1
ATOM 1396 C CA . ALA A 1 179 ? 2.147 3.926 -15.665 1.00 91.88 179 ALA A CA 1
ATOM 1397 C C . ALA A 1 179 ? 1.809 2.500 -15.201 1.00 91.88 179 ALA A C 1
ATOM 1399 O O . ALA A 1 179 ? 1.612 1.619 -16.036 1.00 91.88 179 ALA A O 1
ATOM 1400 N N . MET A 1 180 ? 1.595 2.301 -13.894 1.00 92.88 180 MET A N 1
ATOM 1401 C CA . MET A 1 180 ? 1.130 1.027 -13.328 1.00 92.88 180 MET A CA 1
ATOM 1402 C C . MET A 1 180 ? -0.182 0.525 -13.934 1.00 92.88 180 MET A C 1
ATOM 1404 O O . MET A 1 180 ? -0.402 -0.684 -13.995 1.00 92.88 180 MET A O 1
ATOM 1408 N N . ARG A 1 181 ? -1.043 1.437 -14.398 1.00 90.38 181 ARG A N 1
ATOM 1409 C CA . ARG A 1 181 ? -2.405 1.148 -14.861 1.00 90.38 181 ARG A CA 1
ATOM 1410 C C . ARG A 1 181 ? -2.613 1.284 -16.366 1.00 90.38 181 ARG A C 1
ATOM 1412 O O . ARG A 1 181 ? -3.744 1.168 -16.813 1.00 90.38 181 ARG A O 1
ATOM 1419 N N . GLN A 1 182 ? -1.563 1.459 -17.170 1.00 84.12 182 GLN A N 1
ATOM 1420 C CA . GLN A 1 182 ? -1.695 1.618 -18.633 1.00 84.12 182 GLN A CA 1
ATOM 1421 C C . GLN A 1 182 ? -2.399 0.448 -19.344 1.00 84.12 182 GLN A C 1
ATOM 1423 O O . GLN A 1 182 ? -2.843 0.588 -20.477 1.00 84.12 182 GLN A O 1
ATOM 1428 N N . HIS A 1 183 ? -2.482 -0.712 -18.693 1.00 78.56 183 HIS A N 1
ATOM 1429 C CA . HIS A 1 183 ? -3.127 -1.916 -19.208 1.00 78.56 183 HIS A CA 1
ATOM 1430 C C . HIS A 1 183 ? -4.609 -2.039 -18.812 1.00 78.56 183 HIS A C 1
ATOM 1432 O O . HIS A 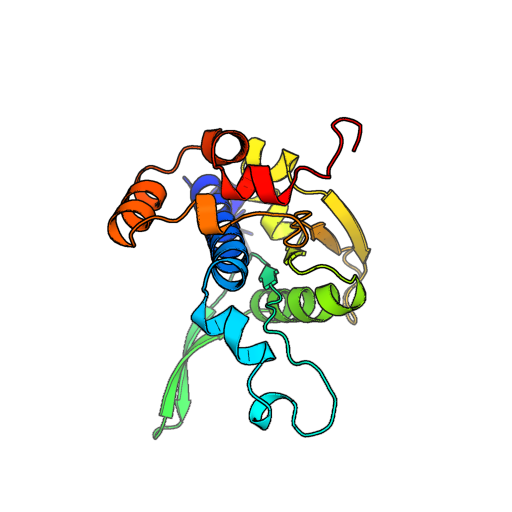1 183 ? -5.280 -2.948 -19.295 1.00 78.56 183 HIS A O 1
ATOM 1438 N N . VAL A 1 184 ? -5.099 -1.177 -17.917 1.00 78.56 184 VAL A N 1
ATOM 1439 C CA . VAL A 1 184 ? -6.498 -1.159 -17.483 1.00 78.56 184 VAL A CA 1
ATOM 1440 C C . VAL A 1 184 ? -7.274 -0.289 -18.468 1.00 78.56 184 VAL A C 1
ATOM 1442 O O . VAL A 1 184 ? -7.010 0.907 -18.582 1.00 78.56 184 VAL A O 1
ATOM 1445 N N . THR A 1 185 ? -8.189 -0.896 -19.221 1.00 71.94 185 THR A N 1
ATOM 1446 C CA . THR A 1 185 ? -9.074 -0.195 -20.164 1.00 71.94 185 THR A CA 1
ATOM 1447 C C . THR A 1 185 ? -10.138 0.611 -19.422 1.00 71.94 185 THR A C 1
ATOM 1449 O O . THR A 1 185 ? -10.514 0.238 -18.320 1.00 71.94 185 THR A O 1
ATOM 1452 N N . GLU A 1 186 ? -10.680 1.669 -20.035 1.00 59.75 186 GLU A N 1
ATOM 1453 C CA . GLU A 1 186 ? -11.796 2.441 -19.447 1.00 59.75 186 GLU A CA 1
ATOM 1454 C C . GLU A 1 186 ? -13.092 1.623 -19.291 1.00 59.75 186 GLU A C 1
ATOM 1456 O O . GLU A 1 186 ? -13.955 1.984 -18.500 1.00 59.75 186 GLU A O 1
ATOM 1461 N N . GLU A 1 187 ? -13.223 0.515 -20.026 1.00 53.41 187 GLU A N 1
ATOM 1462 C CA . GLU A 1 187 ? -14.355 -0.423 -19.942 1.00 53.41 187 GLU A CA 1
ATOM 1463 C C . GLU A 1 187 ? -14.301 -1.350 -18.710 1.00 53.41 187 GLU A C 1
ATOM 1465 O O . GLU A 1 187 ? -15.179 -2.199 -18.541 1.00 53.41 187 GLU A O 1
ATOM 1470 N N . PHE A 1 188 ? -13.269 -1.211 -17.874 1.00 50.84 188 PHE A N 1
ATOM 1471 C CA . PHE A 1 188 ? -13.003 -2.029 -16.693 1.00 50.84 188 PHE A CA 1
ATOM 1472 C C . PHE A 1 188 ? -13.065 -1.187 -15.417 1.00 50.84 188 PHE A C 1
ATOM 1474 O O . PHE A 1 188 ? -13.672 -1.669 -14.434 1.00 50.84 188 PHE A O 1
#

Mean predicted aligned error: 5.56 Å

Secondary structure (DSSP, 8-state):
-----GGGSTTHHHHHHHHHHHHHHHHHHHHH-HHHHHGGG-TTTSTTSS-------EEE-----EEEEEEETTEEEEEEE-HHHHHHHHHHHHHHHHT-SEEEEHHHHTTS-HHHHTT-EEEEEEE-TT--SEEEEEE-----TT--GGGG---HHHHHHHHHT--TTHHHH-HHHHHHTTT--TT-

Solvent-accessible surface area (backbone atoms only — not comparable to full-atom values): 11102 Å² total; per-residue (Å²): 132,87,82,76,60,66,74,72,43,86,65,39,29,63,50,43,41,52,55,54,48,49,53,55,51,50,56,47,43,58,74,39,38,65,72,60,59,50,47,37,75,38,68,80,71,19,73,90,80,51,84,37,78,88,80,74,70,40,32,39,50,54,70,73,65,48,75,45,81,48,70,54,99,90,51,72,42,82,44,71,53,37,76,34,60,56,45,15,55,46,29,29,61,45,17,64,77,73,73,42,50,38,21,32,31,47,57,38,56,70,31,32,37,70,64,58,44,74,58,47,42,82,71,53,76,45,64,54,93,95,48,92,59,76,42,44,32,31,28,54,75,74,46,65,86,94,42,74,47,64,83,68,73,73,54,72,72,55,52,52,52,52,61,75,64,65,54,77,60,47,76,78,67,38,65,66,65,48,50,27,33,72,84,63,56,94,94,109